Protein 3P0C (pdb70)

CATH classification: 3.30.1520.10

B-factor: mean 25.89, std 15.85, range [2.98, 101.83]

Organism: Homo sapiens (NCBI:txid9606)

Sequence (219 aa):
NLYFQSMEARVVGSELVDTYTVYIIQVTDGSHEWTVKHRYSDFHDLHEKLVAERKIDKNLLPPKKIIGKNSRSLVEKREKDLEVYLQKLLAAFPGVTPRVLAHFLHFHFYESMEARVVGSELVDTYTVYIIQVTDGSHEWTVKHRYSDFHDLHEKLVAERKIDKNLLPPKKIIGKNSRSLVEKREKDLEVYLQKLLAAFPGVTPRVLAHFLHFHFYEIN

GO terms:
  GO:0005829 cytosol (C, TAS)
  GO:0042802 identical protein binding (F, IPI)
  GO:0005515 protein binding (F, IPI)
  GO:0005829 cytosol (C, IDA)
  GO:0005886 plasma membrane (C, IDA)
  GO:0016020 membrane (C, HDA)

Radius of gyration: 19.99 Å; Cα contacts (8 Å, |Δi|>4): 336; chains: 2; bounding box: 39×64×39 Å

Foldseek 3Di:
DFDAWAKDKAFPFWDDDDFFIKTWMWMDPPVDIDIAIDTQVLVVVLVVVCVVVVLDDPPQDAPDDDDGGDDPPPGVVNRVSRRVSLVVQRVSPHTTDDPSNVVPGPYYPVD/DKAKAFDAWDDDDPFIKTWMWMDPPPDIDIAIDTLVVQVVLVVVCVVVVVDDPVQDGQDDDDDDDRCPCVVVVRVSNNVSLVVQCVSPVDDHDVSNVCRRPYYPVVDD

Structure (mmCIF, N/CA/C/O backbone):
data_3P0C
#
_entry.id   3P0C
#
_cell.length_a   57.880
_cell.length_b   64.780
_cell.length_c   80.680
_cell.angle_alpha   90.00
_cell.angle_beta   90.00
_cell.angle_gamma   90.00
#
_symmetry.space_group_name_H-M   'P 21 21 21'
#
loop_
_entity.id
_entity.type
_entity.pdbx_description
1 polymer Nischarin
2 non-polymer GLYCEROL
3 water water
#
loop_
_atom_site.group_PDB
_atom_site.id
_atom_site.type_symbol
_atom_site.label_atom_id
_atom_site.label_alt_id
_atom_site.label_comp_id
_atom_site.label_asym_id
_atom_site.label_entity_id
_atom_site.label_seq_id
_atom_site.pdbx_PDB_ins_code
_atom_site.Cartn_x
_atom_site.Cartn_y
_atom_site.Cartn_z
_atom_site.occupancy
_atom_site.B_iso_or_equiv
_atom_site.auth_seq_id
_atom_site.auth_comp_id
_atom_site.auth_asym_id
_atom_site.auth_atom_id
_atom_site.pdbx_PDB_model_num
ATOM 1 N N . ASN A 1 17 ? -39.123 -37.644 14.072 1.00 78.02 11 ASN A N 1
ATOM 2 C CA . ASN A 1 17 ? -37.828 -37.702 13.403 1.00 76.61 11 ASN A CA 1
ATOM 3 C C . ASN A 1 17 ? -37.355 -36.313 12.962 1.00 71.73 11 ASN A C 1
ATOM 4 O O . ASN A 1 17 ? -36.713 -35.584 13.731 1.00 69.70 11 ASN A O 1
ATOM 9 N N . LEU A 1 18 ? -37.657 -35.968 11.712 1.00 65.31 12 LEU A N 1
ATOM 10 C CA . LEU A 1 18 ? -37.475 -34.607 11.215 1.00 54.98 12 LEU A CA 1
ATOM 11 C C . LEU A 1 18 ? -38.726 -33.794 11.559 1.00 51.37 12 LEU A C 1
ATOM 12 O O . LEU A 1 18 ? -39.838 -34.133 11.126 1.00 55.73 12 LEU A O 1
ATOM 17 N N . TYR A 1 19 ? -38.560 -32.742 12.355 1.00 35.33 13 TYR A N 1
ATOM 18 C CA . TYR A 1 19 ? -39.716 -31.948 12.761 1.00 37.01 13 TYR A CA 1
ATOM 19 C C . TYR A 1 19 ? -39.503 -30.443 12.567 1.00 37.16 13 TYR A C 1
ATOM 20 O O . TYR A 1 19 ? -40.468 -29.665 12.568 1.00 39.29 13 TYR A O 1
ATOM 29 N N . PHE A 1 20 ? -38.244 -30.032 12.408 1.00 27.67 14 PHE A N 1
ATOM 30 C CA . PHE A 1 20 ? -37.976 -28.641 12.031 1.00 35.65 14 PHE A CA 1
ATOM 31 C C . PHE A 1 20 ? -38.503 -28.435 10.613 1.00 39.12 14 PHE A C 1
ATOM 32 O O . PHE A 1 20 ? -38.209 -29.238 9.710 1.00 36.05 14 PHE A O 1
ATOM 40 N N . GLN A 1 21 ? -39.298 -27.384 10.420 1.00 38.88 15 GLN A N 1
ATOM 41 C CA . GLN A 1 21 ? -39.848 -27.095 9.095 1.00 44.44 15 GLN A CA 1
ATOM 42 C C . GLN A 1 21 ? -38.881 -26.288 8.223 1.00 33.38 15 GLN A C 1
ATOM 43 O O . GLN A 1 21 ? -37.732 -26.068 8.599 1.00 30.39 15 GLN A O 1
ATOM 49 N N . SER A 1 22 ? -39.344 -25.846 7.058 1.00 27.97 16 SER A N 1
ATOM 50 C CA . SER A 1 22 ? -38.434 -25.241 6.091 1.00 26.94 16 SER A CA 1
ATOM 51 C C . SER A 1 22 ? -37.925 -23.868 6.539 1.00 10.77 16 SER A C 1
ATOM 52 O O . SER A 1 22 ? -38.610 -23.133 7.245 1.00 21.33 16 SER A O 1
ATOM 55 N N . MET A 1 23 ? -36.706 -23.545 6.134 1.00 14.83 17 MET A N 1
ATOM 56 C CA . MET A 1 23 ? -36.115 -22.236 6.402 1.00 19.40 17 MET A CA 1
ATOM 57 C C . MET A 1 23 ? -35.535 -21.656 5.113 1.00 17.68 17 MET A C 1
ATOM 58 O O . MET A 1 23 ? -35.273 -22.393 4.163 1.00 18.95 17 MET A O 1
ATOM 63 N N . GLU A 1 24 ? -35.369 -20.335 5.080 1.00 19.03 18 GLU A N 1
ATOM 64 C CA . GLU A 1 24 ? -34.667 -19.660 3.990 1.00 17.78 18 GLU A CA 1
ATOM 65 C C . GLU A 1 24 ? -33.478 -18.881 4.547 1.00 15.90 18 GLU A C 1
ATOM 66 O O . GLU A 1 24 ? -33.537 -18.361 5.661 1.00 14.53 18 GLU A O 1
ATOM 72 N N . ALA A 1 25 ? -32.403 -18.810 3.772 1.00 13.26 19 ALA A N 1
ATOM 73 C CA . ALA A 1 25 ? -31.180 -18.155 4.217 1.00 14.07 19 ALA A CA 1
ATOM 74 C C . ALA A 1 25 ? -30.508 -17.418 3.066 1.00 15.83 19 ALA A C 1
ATOM 75 O O . ALA A 1 25 ? -30.556 -17.859 1.919 1.00 15.07 19 ALA A O 1
ATOM 77 N N . ARG A 1 26 ? -29.891 -16.288 3.388 1.00 10.38 20 ARG A N 1
ATOM 78 C CA . ARG A 1 26 ? -29.086 -15.540 2.433 1.00 7.67 20 ARG A CA 1
ATOM 79 C C . ARG A 1 26 ? -27.818 -15.069 3.133 1.00 6.00 20 ARG A C 1
ATOM 80 O O . ARG A 1 26 ? -27.849 -14.764 4.321 1.00 11.70 20 ARG A O 1
ATOM 88 N N . VAL A 1 27 ? -26.704 -15.021 2.409 1.00 11.38 21 VAL A N 1
ATOM 89 C CA . VAL A 1 27 ? -25.508 -14.351 2.913 1.00 10.95 21 VAL A CA 1
ATOM 90 C C . VAL A 1 27 ? -25.641 -12.855 2.619 1.00 13.80 21 VAL A C 1
ATOM 91 O O . VAL A 1 27 ? -25.554 -12.440 1.466 1.00 11.53 21 VAL A O 1
ATOM 95 N N . VAL A 1 28 ? -25.855 -12.045 3.652 1.00 11.76 22 VAL A N 1
ATOM 96 C CA . VAL A 1 28 ? -26.071 -10.612 3.442 1.00 8.98 22 VAL A CA 1
ATOM 97 C C . VAL A 1 28 ? -24.832 -9.739 3.700 1.00 15.43 22 VAL A C 1
ATOM 98 O O . VAL A 1 28 ? -24.823 -8.543 3.387 1.00 10.14 22 VAL A O 1
ATOM 102 N N . GLY A 1 29 ? -23.788 -10.331 4.266 1.00 10.18 23 GLY A N 1
ATOM 103 C CA . GLY A 1 29 ? -22.557 -9.595 4.456 1.00 6.44 23 GLY A CA 1
ATOM 104 C C . GLY A 1 29 ? -21.440 -10.441 5.012 1.00 11.09 23 GLY A C 1
ATOM 105 O O . GLY A 1 29 ? -21.517 -11.667 5.048 1.00 11.13 23 GLY A O 1
ATOM 106 N N . SER A 1 30 ? -20.391 -9.771 5.455 1.00 7.04 24 SER A N 1
ATOM 107 C CA . SER A 1 30 ? -19.263 -10.442 6.072 1.00 8.83 24 SER A CA 1
ATOM 108 C C . SER A 1 30 ? -18.370 -9.399 6.711 1.00 10.34 24 SER A C 1
ATOM 109 O O . SER A 1 30 ? -18.502 -8.199 6.446 1.00 12.91 24 SER A O 1
ATOM 112 N N . GLU A 1 31 ? -17.461 -9.868 7.554 1.00 12.98 25 GLU A N 1
ATOM 113 C CA . GLU A 1 31 ? -16.555 -8.989 8.265 1.00 12.58 25 GLU A CA 1
ATOM 114 C C . GLU A 1 31 ? -15.264 -9.735 8.5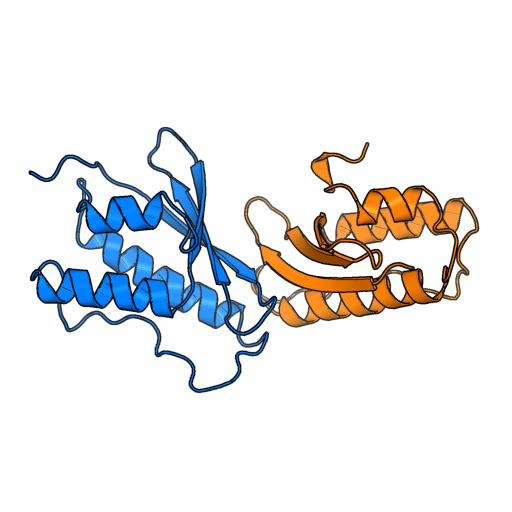56 1.00 13.18 25 GLU A C 1
ATOM 115 O O . GLU A 1 31 ? -15.249 -10.958 8.653 1.00 13.57 25 GLU A O 1
ATOM 121 N N . LEU A 1 32 ? -14.181 -8.986 8.687 1.00 10.67 26 LEU A N 1
ATOM 122 C CA . LEU A 1 32 ? -12.892 -9.559 9.014 1.00 11.43 26 LEU A CA 1
ATOM 123 C C . LEU A 1 32 ? -12.265 -8.691 10.093 1.00 15.12 26 LEU A C 1
ATOM 124 O O . LEU A 1 32 ? -11.724 -7.612 9.828 1.00 15.45 26 LEU A O 1
ATOM 129 N N . VAL A 1 33 ? -12.374 -9.164 11.319 1.00 18.07 27 VAL A N 1
ATOM 130 C CA . VAL A 1 33 ? -11.921 -8.414 12.467 1.00 26.60 27 VAL A CA 1
ATOM 131 C C . VAL A 1 33 ? -10.540 -8.928 12.838 1.00 38.53 27 VAL A C 1
ATOM 132 O O . VAL A 1 33 ? -9.598 -8.159 13.007 1.00 34.88 27 VAL A O 1
ATOM 136 N N . ASP A 1 34 ? -10.424 -10.246 12.936 1.00 42.51 28 ASP A N 1
ATOM 137 C CA . ASP A 1 34 ? -9.177 -10.862 13.359 1.00 56.20 28 ASP A CA 1
ATOM 138 C C . ASP A 1 34 ? -8.483 -11.704 12.294 1.00 49.48 28 ASP A C 1
ATOM 139 O O . ASP A 1 34 ? -7.800 -11.190 11.407 1.00 52.07 28 ASP A O 1
ATOM 144 N N . THR A 1 35 ? -8.663 -13.012 12.399 1.00 41.09 29 THR A N 1
ATOM 145 C CA . THR A 1 35 ? -7.927 -13.947 11.568 1.00 35.95 29 THR A CA 1
ATOM 146 C C . THR A 1 35 ? -8.804 -14.432 10.423 1.00 23.54 29 THR A C 1
ATOM 147 O O . THR A 1 35 ? -8.370 -14.539 9.274 1.00 24.91 29 THR A O 1
ATOM 151 N N . TYR A 1 36 ? -10.050 -14.725 10.764 1.00 18.01 30 TYR A N 1
ATOM 152 C CA . TYR A 1 36 ? -10.945 -15.419 9.858 1.00 21.64 30 TYR A CA 1
ATOM 153 C C . TYR A 1 36 ? -12.114 -14.551 9.478 1.00 12.32 30 TYR A C 1
ATOM 154 O O . TYR A 1 36 ? -12.728 -13.903 10.318 1.00 15.48 30 TYR A O 1
ATOM 163 N N . THR A 1 37 ? -12.421 -14.549 8.195 1.00 11.57 31 THR A N 1
ATOM 164 C CA . THR A 1 37 ? -13.619 -13.883 7.730 1.00 12.55 31 THR A CA 1
ATOM 165 C C . THR A 1 37 ? -14.834 -14.544 8.373 1.00 15.66 31 THR A C 1
ATOM 166 O O . THR A 1 37 ? -14.930 -15.772 8.451 1.00 15.11 31 THR A O 1
ATOM 170 N N . VAL A 1 38 ? -15.735 -13.708 8.869 1.00 11.99 32 VAL A N 1
ATOM 171 C CA . VAL A 1 38 ? -16.991 -14.156 9.445 1.00 13.07 32 VAL A CA 1
ATOM 172 C C . VAL A 1 38 ? -18.116 -13.719 8.512 1.00 14.89 32 VAL A C 1
ATOM 173 O O . VAL A 1 38 ? -18.182 -12.562 8.093 1.00 12.20 32 VAL A O 1
ATOM 177 N N . TYR A 1 39 ? -18.990 -14.657 8.177 1.00 5.39 33 TYR A N 1
ATOM 178 C CA . TYR A 1 39 ? -20.085 -14.380 7.255 1.00 9.42 33 TYR A CA 1
ATOM 179 C C . TYR A 1 39 ? -21.373 -14.112 8.023 1.00 8.85 33 TYR A C 1
ATOM 180 O O . TYR A 1 39 ? -21.643 -14.737 9.043 1.00 13.10 33 TYR A O 1
ATOM 189 N N . ILE A 1 40 ? -22.153 -13.163 7.525 1.00 15.36 34 ILE A N 1
ATOM 190 C CA . ILE A 1 40 ? -23.397 -12.754 8.162 1.00 14.33 34 ILE A CA 1
ATOM 191 C C . ILE A 1 40 ? -24.562 -13.317 7.354 1.00 12.06 34 ILE A C 1
ATOM 192 O O . ILE A 1 40 ? -24.749 -12.975 6.187 1.00 9.42 34 ILE A O 1
ATOM 197 N N . ILE A 1 41 ? -25.330 -14.204 7.970 1.00 8.87 35 ILE A N 1
ATOM 198 C CA . ILE A 1 41 ? -26.353 -14.944 7.237 1.00 6.58 35 ILE A CA 1
ATOM 199 C C . ILE A 1 41 ? -27.721 -14.501 7.735 1.00 6.53 35 ILE A C 1
ATOM 200 O O . ILE A 1 41 ? -28.018 -14.601 8.917 1.00 7.40 35 ILE A O 1
ATOM 205 N N . GLN A 1 42 ? -28.564 -14.018 6.837 1.00 7.78 36 GLN A N 1
ATOM 206 C CA . GLN A 1 42 ? -29.932 -13.717 7.224 1.00 8.90 36 GLN A CA 1
ATOM 207 C C . GLN A 1 42 ? -30.831 -14.939 7.046 1.00 6.78 36 GLN A C 1
ATOM 208 O O . GLN A 1 42 ? -30.861 -15.561 5.981 1.00 12.38 36 GLN A O 1
ATOM 214 N N . VAL A 1 43 ? -31.561 -15.277 8.098 1.00 6.69 37 VAL A N 1
ATOM 215 C CA . VAL A 1 43 ? -32.366 -16.491 8.113 1.00 9.31 37 VAL A CA 1
ATOM 216 C C . VAL A 1 43 ? -33.814 -16.128 8.404 1.00 13.64 37 VAL A C 1
ATOM 217 O O . VAL A 1 43 ? -34.077 -15.196 9.159 1.00 12.25 37 VAL A O 1
ATOM 221 N N . THR A 1 44 ? -34.753 -16.863 7.812 1.00 17.58 38 THR A N 1
ATOM 222 C CA . THR A 1 44 ? -36.147 -16.794 8.257 1.00 18.47 38 THR A CA 1
ATOM 223 C C . THR A 1 44 ? -36.835 -18.165 8.285 1.00 17.61 38 THR A C 1
ATOM 224 O O . THR A 1 44 ? -36.562 -19.029 7.454 1.00 16.17 38 THR A O 1
ATOM 228 N N . ASP A 1 45 ? -37.713 -18.369 9.260 1.00 19.18 39 ASP A N 1
ATOM 229 C CA . ASP A 1 45 ? -38.563 -19.561 9.265 1.00 21.20 39 ASP A CA 1
ATOM 230 C C . ASP A 1 45 ? -40.027 -19.189 8.997 1.00 21.25 39 ASP A C 1
ATOM 231 O O . ASP A 1 45 ? -40.929 -20.002 9.186 1.00 26.89 39 ASP A O 1
ATOM 236 N N . GLY A 1 46 ? -40.253 -17.952 8.565 1.00 21.54 40 GLY A N 1
ATOM 237 C CA . GLY A 1 46 ? -41.600 -17.465 8.327 1.00 25.84 40 GLY A CA 1
ATOM 238 C C . GLY A 1 46 ? -42.221 -16.815 9.548 1.00 31.11 40 GLY A C 1
ATOM 239 O O . GLY A 1 46 ? -43.099 -15.967 9.412 1.00 40.03 40 GLY A O 1
ATOM 240 N N . SER A 1 47 ? -41.766 -17.213 10.738 1.00 28.50 41 SER A N 1
ATOM 241 C CA . SER A 1 47 ? -42.209 -16.594 11.992 1.00 29.33 41 SER A CA 1
ATOM 242 C C . SER A 1 47 ? -41.307 -15.420 12.370 1.00 33.78 41 SER A C 1
ATOM 243 O O . SER A 1 47 ? -41.780 -14.371 12.803 1.00 37.35 41 SER A O 1
ATOM 246 N N . HIS A 1 48 ? -40.001 -15.615 12.221 1.00 28.54 42 HIS A N 1
ATOM 247 C CA . HIS A 1 48 ? -39.030 -14.576 12.543 1.00 24.63 42 HIS A CA 1
ATOM 248 C C . HIS A 1 48 ? -37.990 -14.429 11.447 1.00 22.17 42 HIS A C 1
ATOM 249 O O . HIS A 1 48 ? -37.836 -15.298 10.585 1.00 23.39 42 HIS A O 1
ATOM 256 N N . GLU A 1 49 ? -37.284 -13.310 11.487 1.00 20.45 43 GLU A N 1
ATOM 257 C CA . GLU A 1 49 ? -36.110 -13.126 10.664 1.00 19.88 43 GLU A CA 1
ATOM 258 C C . GLU A 1 49 ? -34.964 -12.717 11.570 1.00 15.02 43 GLU A C 1
ATOM 259 O O . GLU A 1 49 ? -35.146 -11.917 12.472 1.00 15.12 43 GLU A O 1
ATOM 265 N N . TRP A 1 50 ? -33.787 -13.287 11.339 1.00 12.29 44 TRP A N 1
ATOM 266 C CA . TRP A 1 50 ? -32.638 -13.014 12.186 1.00 4.07 44 TRP A CA 1
ATOM 267 C C . TRP A 1 50 ? -31.356 -13.213 11.390 1.00 9.12 44 TRP A C 1
ATOM 268 O O . TRP A 1 50 ? -31.397 -13.645 10.240 1.00 9.88 44 TRP A O 1
ATOM 279 N N . THR A 1 51 ? -30.218 -12.882 11.993 1.00 9.79 45 THR A N 1
ATOM 280 C CA . THR A 1 51 ? -28.934 -13.195 11.382 1.00 10.26 45 THR A CA 1
ATOM 281 C C . THR A 1 51 ? -28.114 -14.104 12.287 1.00 16.30 45 THR A C 1
ATOM 282 O O . THR A 1 51 ? -28.232 -14.038 13.510 1.00 12.77 45 THR A O 1
ATOM 286 N N . VAL A 1 52 ? -27.314 -14.977 11.677 1.00 7.03 46 VAL A N 1
ATOM 287 C CA . VAL A 1 52 ? -26.306 -15.731 12.405 1.00 6.31 46 VAL A CA 1
ATOM 288 C C . VAL A 1 52 ? -24.944 -15.506 11.759 1.00 6.05 46 VAL A C 1
ATOM 289 O O . VAL A 1 52 ? -24.854 -15.229 10.567 1.00 10.92 46 VAL A O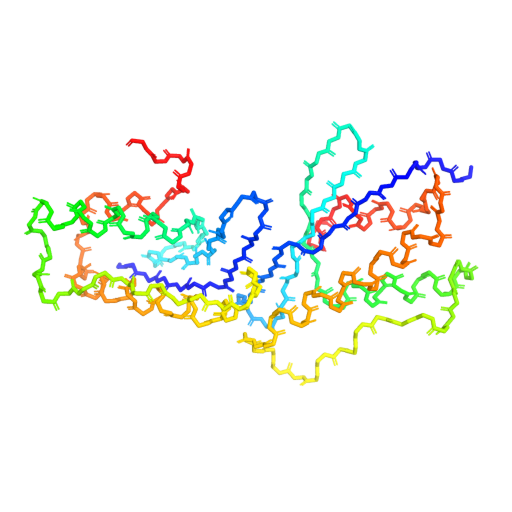 1
ATOM 293 N N . LYS A 1 53 ? -23.885 -15.633 12.547 1.00 9.65 47 LYS A N 1
ATOM 294 C CA . LYS A 1 53 ? -22.523 -15.528 12.026 1.00 11.88 47 LYS A CA 1
ATOM 295 C C . LYS A 1 53 ? -21.810 -16.869 12.018 1.00 15.58 47 LYS A C 1
ATOM 296 O O . LYS A 1 53 ? -21.818 -17.595 13.013 1.00 13.05 47 LYS A O 1
ATOM 302 N N . HIS A 1 54 ? -21.175 -17.171 10.892 1.00 13.50 48 HIS A N 1
ATOM 303 C CA . HIS A 1 54 ? -20.393 -18.384 10.736 1.00 16.35 48 HIS A CA 1
ATOM 304 C C . HIS A 1 54 ? -19.159 -18.139 9.880 1.00 14.18 48 HIS A C 1
ATOM 305 O O . HIS A 1 54 ? -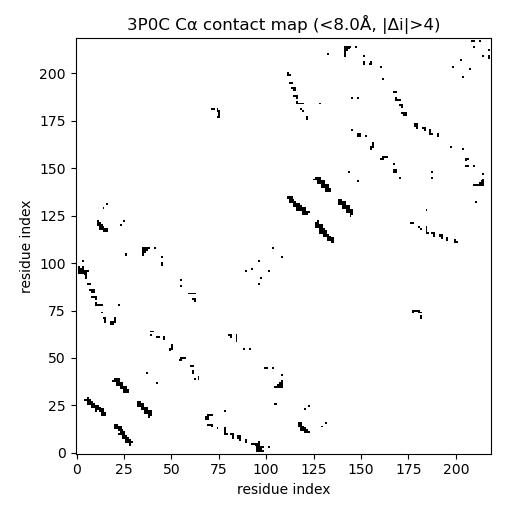19.191 -17.324 8.951 1.00 14.62 48 HIS A O 1
ATOM 312 N N . ARG A 1 55 ? -18.081 -18.856 10.197 1.00 12.99 49 ARG A N 1
ATOM 313 C CA . ARG A 1 55 ? -16.867 -18.849 9.377 1.00 16.57 49 ARG A CA 1
ATOM 314 C C . ARG A 1 55 ? -16.905 -20.013 8.380 1.00 19.09 49 ARG A C 1
ATOM 315 O O . ARG A 1 55 ? -17.740 -20.912 8.517 1.00 16.34 49 ARG A O 1
ATOM 323 N N . TYR A 1 56 ? -16.030 -19.988 7.371 1.00 18.61 50 TYR A N 1
ATOM 324 C CA . TYR A 1 56 ? -15.893 -21.131 6.454 1.00 24.62 50 TYR A CA 1
ATOM 325 C C . TYR A 1 56 ? -15.774 -22.462 7.213 1.00 19.34 50 TYR A C 1
ATOM 326 O O . TYR A 1 56 ? -16.414 -23.444 6.854 1.00 25.02 50 TYR A O 1
ATOM 335 N N . SER A 1 57 ? -14.943 -22.493 8.250 1.00 11.21 51 SER A N 1
ATOM 336 C CA . SER A 1 57 ? -14.683 -23.742 8.958 1.00 25.85 51 SER A CA 1
ATOM 337 C C . SER A 1 57 ? -15.976 -24.271 9.570 1.00 23.50 51 SER A C 1
ATOM 338 O O . SER A 1 57 ? -16.185 -25.482 9.632 1.00 26.84 51 SER A O 1
ATOM 341 N N . ASP A 1 58 ? -16.848 -23.363 10.003 1.00 19.09 52 ASP A N 1
ATOM 342 C CA . ASP A 1 58 ? -18.150 -23.765 10.532 1.00 17.29 52 ASP A CA 1
ATOM 343 C C . ASP A 1 58 ? -18.989 -24.402 9.439 1.00 15.62 52 ASP A C 1
ATOM 344 O O . ASP A 1 58 ? -19.687 -25.387 9.673 1.00 18.74 52 ASP A O 1
ATOM 349 N N . PHE A 1 59 ? -18.923 -23.847 8.238 1.00 9.09 53 PHE A N 1
ATOM 350 C CA . PHE A 1 59 ? -19.633 -24.473 7.137 1.00 9.97 53 PHE A CA 1
ATOM 351 C C . PHE A 1 59 ? -19.048 -25.843 6.820 1.00 18.44 53 PHE A C 1
ATOM 352 O O . PHE A 1 59 ? -19.788 -26.776 6.497 1.00 19.51 53 PHE A O 1
ATOM 360 N N . HIS A 1 60 ? -17.722 -25.955 6.911 1.00 22.30 54 HIS A N 1
ATOM 361 C CA . HIS A 1 60 ? -17.034 -27.220 6.651 1.00 25.01 54 HIS A CA 1
ATOM 362 C C . HIS A 1 60 ? -17.384 -28.295 7.688 1.00 17.92 54 HIS A C 1
ATOM 363 O O . HIS A 1 60 ? -17.650 -29.437 7.323 1.00 22.35 54 HIS A O 1
ATOM 370 N N . ASP A 1 61 ? -17.406 -27.927 8.967 1.00 11.15 55 ASP A N 1
ATOM 371 C CA . ASP A 1 61 ? -17.893 -28.832 10.012 1.00 18.99 55 ASP A CA 1
ATOM 372 C C . ASP A 1 61 ? -19.326 -29.297 9.709 1.00 25.81 55 ASP A C 1
ATOM 373 O O . ASP A 1 61 ? -19.613 -30.497 9.738 1.00 23.70 55 ASP A O 1
ATOM 378 N N . LEU A 1 62 ? -20.210 -28.342 9.418 1.00 24.55 56 LEU A N 1
ATOM 379 C CA . LEU A 1 62 ? -21.590 -28.630 9.032 1.00 20.57 56 LEU A CA 1
ATOM 380 C C . LEU A 1 62 ? -21.648 -29.636 7.882 1.00 17.63 56 LEU A C 1
ATOM 381 O O . LEU A 1 62 ? -22.319 -30.658 7.966 1.00 15.97 56 LEU A O 1
ATOM 386 N N . HIS A 1 63 ? -20.941 -29.319 6.806 1.00 14.20 57 HIS A N 1
ATOM 387 C CA . HIS A 1 63 ? -20.875 -30.161 5.617 1.00 18.24 57 HIS A CA 1
ATOM 388 C C . HIS A 1 63 ? -20.377 -31.584 5.907 1.00 22.42 57 HIS A C 1
ATOM 389 O O . HIS A 1 63 ? -20.992 -32.555 5.481 1.00 17.47 57 HIS A O 1
ATOM 396 N N . GLU A 1 64 ? -19.259 -31.696 6.619 1.00 26.20 58 GLU A N 1
ATOM 397 C CA . GLU A 1 64 ? -18.679 -32.993 6.941 1.00 24.65 58 GLU A CA 1
ATOM 398 C C . GLU A 1 64 ? -19.662 -33.827 7.750 1.00 27.85 58 GLU A C 1
ATOM 399 O O . GLU A 1 64 ? -19.744 -35.044 7.582 1.00 28.91 58 GLU A O 1
ATOM 402 N N . LYS A 1 65 ? -20.412 -33.171 8.627 1.00 18.49 59 LYS A N 1
ATOM 403 C CA . LYS A 1 65 ? -21.376 -33.884 9.449 1.00 24.36 59 LYS A CA 1
ATOM 404 C C . LYS A 1 65 ? -22.548 -34.394 8.597 1.00 30.43 59 LYS A C 1
ATOM 405 O O . LYS A 1 65 ? -22.980 -35.533 8.750 1.00 23.62 59 LYS A O 1
ATOM 411 N N . LEU A 1 66 ? -23.027 -33.570 7.666 1.00 27.56 60 LEU A N 1
ATOM 412 C CA . LEU A 1 66 ? -24.118 -33.969 6.768 1.00 24.56 60 LEU A CA 1
ATOM 413 C C . LEU A 1 66 ? -23.712 -35.085 5.798 1.00 22.91 60 LEU A C 1
ATOM 414 O O . LEU A 1 66 ? -24.501 -35.977 5.496 1.00 19.60 60 LEU A O 1
ATOM 419 N N . VAL A 1 67 ? -22.486 -35.016 5.291 1.00 17.29 61 VAL A N 1
ATOM 420 C CA . VAL A 1 67 ? -21.973 -36.056 4.412 1.00 22.40 61 VAL A CA 1
ATOM 421 C C . VAL A 1 67 ? -21.907 -37.404 5.147 1.00 28.39 61 VAL A C 1
ATOM 422 O O . VAL A 1 67 ? -22.387 -38.427 4.642 1.00 26.50 61 VAL A O 1
ATOM 426 N N . ALA A 1 68 ? -21.334 -37.380 6.350 1.00 22.50 62 ALA A N 1
ATOM 427 C CA . ALA A 1 68 ? -21.111 -38.583 7.143 1.00 26.33 62 ALA A CA 1
ATOM 428 C C . ALA A 1 68 ? -22.424 -39.290 7.473 1.00 25.78 62 ALA A C 1
ATOM 429 O O . ALA A 1 68 ? -22.478 -40.511 7.576 1.00 30.71 62 ALA A O 1
ATOM 431 N N . GLU A 1 69 ? -23.484 -38.517 7.634 1.00 18.80 63 GLU A N 1
ATOM 432 C CA . GLU A 1 69 ? -24.776 -39.088 7.981 1.00 28.28 63 GLU A CA 1
ATOM 433 C C . GLU A 1 69 ? -25.617 -39.364 6.735 1.00 29.56 63 GLU A C 1
ATOM 434 O O . GLU A 1 69 ? -26.827 -39.581 6.825 1.00 34.80 63 GLU A O 1
ATOM 440 N N . ARG A 1 70 ? -24.953 -39.365 5.578 1.00 28.78 64 ARG A N 1
ATOM 441 C CA . ARG A 1 70 ? -25.586 -39.681 4.296 1.00 35.68 64 ARG A CA 1
ATOM 442 C C . ARG A 1 70 ? -26.845 -38.849 4.026 1.00 34.84 64 ARG A C 1
ATOM 443 O O . ARG A 1 70 ? -27.859 -39.369 3.575 1.00 39.31 64 ARG A O 1
ATOM 446 N N . LYS A 1 71 ? -26.775 -37.553 4.301 1.00 31.40 65 LYS A N 1
ATOM 447 C CA . LYS A 1 71 ? -27.925 -36.677 4.100 1.00 30.46 65 LYS A CA 1
ATOM 448 C C . LYS A 1 71 ? -27.750 -35.839 2.830 1.00 33.10 65 LYS A C 1
ATOM 449 O O . LYS A 1 71 ? -28.731 -35.412 2.221 1.00 41.02 65 LYS A O 1
ATOM 455 N N . ILE A 1 72 ? -26.497 -35.615 2.436 1.00 33.66 66 ILE A N 1
ATOM 456 C CA . ILE A 1 72 ? -26.188 -34.951 1.173 1.00 39.99 66 ILE A CA 1
ATOM 457 C C . ILE A 1 72 ? -25.144 -35.724 0.370 1.00 45.02 66 ILE A C 1
ATOM 458 O O . ILE A 1 72 ? -24.457 -36.600 0.901 1.00 43.06 66 ILE A O 1
ATOM 463 N N . ASP A 1 73 ? -25.024 -35.384 -0.910 1.00 50.32 67 ASP A N 1
ATOM 464 C CA . ASP A 1 73 ? -24.019 -35.988 -1.772 1.00 57.74 67 ASP A CA 1
ATOM 465 C C . ASP A 1 73 ? -22.624 -35.459 -1.450 1.00 60.98 67 ASP A C 1
ATOM 466 O O . ASP A 1 73 ? -22.436 -34.266 -1.177 1.00 47.79 67 ASP A O 1
ATOM 468 N N . LYS A 1 74 ? -21.642 -36.353 -1.492 1.00 72.68 68 LYS A N 1
ATOM 469 C CA . LYS A 1 74 ? -20.249 -35.951 -1.353 1.00 77.40 68 LYS A CA 1
ATOM 470 C C . LYS A 1 74 ? -19.903 -35.052 -2.537 1.00 80.06 68 LYS A C 1
ATOM 471 O O . LYS A 1 74 ? -18.895 -34.342 -2.522 1.00 75.57 68 LYS A O 1
ATOM 473 N N . ASN A 1 75 ? -20.766 -35.097 -3.553 1.00 79.98 69 ASN A N 1
ATOM 474 C CA . ASN A 1 75 ? -20.658 -34.270 -4.755 1.00 76.89 69 ASN A CA 1
ATOM 475 C C . ASN A 1 75 ? -20.740 -32.765 -4.484 1.00 74.57 69 ASN A C 1
ATOM 476 O O . ASN A 1 75 ? -19.879 -31.998 -4.921 1.00 78.77 69 ASN A O 1
ATOM 478 N N . LEU A 1 76 ? -21.786 -32.343 -3.778 1.00 61.20 70 LEU A N 1
ATOM 479 C CA . LEU A 1 76 ? -21.922 -30.951 -3.369 1.00 51.44 70 LEU A CA 1
ATOM 480 C C . LEU A 1 76 ? -20.824 -30.588 -2.369 1.00 55.50 70 LEU A C 1
ATOM 481 O O . LEU A 1 76 ? -20.602 -31.314 -1.404 1.00 65.58 70 LEU A O 1
ATOM 486 N N . LEU A 1 77 ? -20.142 -29.468 -2.592 1.00 45.65 71 LEU A N 1
ATOM 487 C CA . LEU A 1 77 ? -19.017 -29.082 -1.737 1.00 46.06 71 LEU A CA 1
ATOM 488 C C . LEU A 1 77 ? -19.049 -27.608 -1.327 1.00 40.55 71 LEU A C 1
ATOM 489 O O . LEU A 1 77 ? -19.484 -26.755 -2.107 1.00 34.25 71 LEU A O 1
ATOM 494 N N . PRO A 1 78 ? -18.566 -27.302 -0.107 1.00 36.22 72 PRO A N 1
ATOM 495 C CA . PRO A 1 78 ? -18.473 -25.905 0.331 1.00 33.00 72 PRO A CA 1
ATOM 496 C C . PRO A 1 78 ? -17.269 -25.243 -0.325 1.00 32.96 72 PRO A C 1
ATOM 497 O O . PRO A 1 78 ? -16.434 -25.943 -0.898 1.00 33.35 72 PRO A O 1
ATOM 501 N N . PRO A 1 79 ? -17.194 -23.909 -0.260 1.00 34.75 73 PRO A N 1
ATOM 502 C CA . PRO A 1 79 ? -16.023 -23.144 -0.705 1.00 31.49 73 PRO A CA 1
ATOM 503 C C . PRO A 1 79 ? -14.741 -23.620 -0.025 1.00 26.64 73 PRO A C 1
ATOM 504 O O . PRO A 1 79 ? -14.726 -23.776 1.201 1.00 26.82 73 PRO A O 1
ATOM 508 N N . LYS A 1 80 ? -13.688 -23.833 -0.814 1.00 32.57 74 LYS A N 1
ATOM 509 C CA . LYS A 1 80 ? -12.377 -24.246 -0.298 1.00 38.58 74 LYS A CA 1
ATOM 510 C C . LYS A 1 80 ? -11.889 -23.339 0.826 1.00 37.01 74 LYS A C 1
ATOM 511 O O . LYS A 1 80 ? -11.970 -22.107 0.730 1.00 36.95 74 LYS A O 1
ATOM 513 N N . LYS A 1 81 ? -11.382 -23.956 1.892 1.00 33.47 75 LYS A N 1
ATOM 514 C CA . LYS A 1 81 ? -10.810 -23.214 3.010 1.00 34.02 75 LYS A CA 1
ATOM 515 C C . LYS A 1 81 ? -9.575 -22.418 2.567 1.00 34.90 75 LYS A C 1
ATOM 516 O O . LYS A 1 81 ? -8.702 -22.940 1.870 1.00 32.54 75 LYS A O 1
ATOM 518 N N . ILE A 1 82 ? -9.521 -21.148 2.963 1.00 33.18 76 ILE A N 1
ATOM 519 C CA . ILE A 1 82 ? -8.369 -20.297 2.675 1.00 34.72 76 ILE A CA 1
ATOM 520 C C . ILE A 1 82 ? -7.137 -20.762 3.451 1.00 39.02 76 ILE A C 1
ATOM 521 O O . ILE A 1 82 ? -7.183 -20.901 4.677 1.00 39.14 76 ILE A O 1
ATOM 526 N N . ILE A 1 83 ? -6.040 -21.007 2.737 1.00 39.48 77 ILE A N 1
ATOM 527 C CA . ILE A 1 83 ? -4.781 -21.356 3.387 1.00 41.06 77 ILE A CA 1
ATOM 528 C C . ILE A 1 83 ? -4.060 -20.087 3.848 1.00 38.42 77 ILE A C 1
ATOM 529 O O . ILE A 1 83 ? -3.715 -19.226 3.033 1.00 32.89 77 ILE A O 1
ATOM 534 N N . GLY A 1 84 ? -3.869 -19.953 5.158 1.00 38.31 78 GLY A N 1
ATOM 535 C CA . GLY A 1 84 ? -3.169 -18.802 5.704 1.00 44.26 78 GLY A CA 1
ATOM 536 C C . GLY A 1 84 ? -4.026 -17.592 6.059 1.00 40.81 78 GLY A C 1
ATOM 537 O O . GLY A 1 84 ? -5.223 -17.706 6.341 1.00 37.39 78 GLY A O 1
ATOM 538 N N . LYS A 1 85 ? -3.401 -16.422 6.053 1.00 41.19 79 LYS A N 1
ATOM 539 C CA . LYS A 1 85 ? -4.062 -15.200 6.498 1.00 45.48 79 LYS A CA 1
ATOM 540 C C . LYS A 1 85 ? -5.216 -14.788 5.581 1.00 37.00 79 LYS A C 1
ATOM 541 O O . LYS A 1 85 ? -5.050 -14.686 4.360 1.00 31.82 79 LYS A O 1
ATOM 542 N N . ASN A 1 86 ? -6.387 -14.565 6.173 1.00 26.56 80 ASN A N 1
ATOM 543 C CA . ASN A 1 86 ? -7.521 -14.026 5.431 1.00 26.61 80 ASN A CA 1
ATOM 544 C C . ASN A 1 86 ? -7.309 -12.552 5.155 1.00 23.93 80 ASN A C 1
ATOM 545 O O . ASN A 1 86 ? -6.752 -11.835 5.990 1.00 20.26 80 ASN A O 1
ATOM 550 N N . SER A 1 87 ? -7.732 -12.106 3.977 1.00 22.83 81 SER A N 1
ATOM 551 C CA . SER A 1 87 ? -7.743 -10.678 3.671 1.00 20.26 81 SER A CA 1
ATOM 552 C C . SER A 1 87 ? -9.126 -10.209 3.224 1.00 19.57 81 SER A C 1
ATOM 553 O O . SER A 1 87 ? -9.947 -10.994 2.714 1.00 15.46 81 SER A O 1
ATOM 556 N N . ARG A 1 88 ? -9.379 -8.923 3.408 1.00 15.10 82 ARG A N 1
ATOM 557 C CA . ARG A 1 88 ? -10.634 -8.335 2.967 1.00 19.40 82 ARG A CA 1
ATOM 558 C C . ARG A 1 88 ? -10.618 -8.171 1.436 1.00 18.05 82 ARG A C 1
ATOM 559 O O . ARG A 1 88 ? -10.238 -7.115 0.899 1.00 11.75 82 ARG A O 1
ATOM 567 N N . SER A 1 89 ? -11.029 -9.230 0.742 1.00 11.04 83 SER A N 1
ATOM 568 C CA . SER A 1 89 ? -10.835 -9.321 -0.697 1.00 14.46 83 SER A CA 1
ATOM 569 C C . SER A 1 89 ? -11.833 -10.288 -1.306 1.00 8.05 83 SER A C 1
ATOM 570 O O . SER A 1 89 ? -12.287 -11.229 -0.645 1.00 9.58 83 SER A O 1
ATOM 573 N N . LEU A 1 90 ? -12.174 -10.053 -2.566 1.00 5.19 84 LEU A N 1
ATOM 574 C CA . LEU A 1 90 ? -13.142 -10.889 -3.272 1.00 11.03 84 LEU A CA 1
ATOM 575 C C . LEU A 1 90 ? -14.398 -11.100 -2.430 1.00 15.11 84 LEU A C 1
ATOM 576 O O . LEU A 1 90 ? -15.000 -12.182 -2.443 1.00 16.70 84 LEU A O 1
ATOM 581 N N . VAL A 1 91 ? -14.788 -10.056 -1.697 1.00 11.11 85 VAL A N 1
ATOM 582 C CA . VAL A 1 91 ? -15.939 -10.132 -0.790 1.00 18.87 85 VAL A CA 1
ATOM 583 C C . VAL A 1 91 ? -17.232 -10.542 -1.520 1.00 18.10 85 VAL A C 1
ATOM 584 O O . VAL A 1 91 ? -17.898 -11.510 -1.144 1.00 15.08 85 VAL A O 1
ATOM 588 N N . GLU A 1 92 ? -17.568 -9.813 -2.575 1.00 12.51 86 GLU A N 1
ATOM 589 C CA . GLU A 1 92 ? -18.756 -10.118 -3.361 1.00 17.90 86 GLU A CA 1
ATOM 590 C C . GLU A 1 92 ? -18.798 -11.580 -3.853 1.00 20.52 86 GLU A C 1
ATOM 591 O O . GLU A 1 92 ? -19.789 -12.273 -3.650 1.00 22.35 86 GLU A O 1
ATOM 597 N N . LYS A 1 93 ? -17.725 -12.042 -4.490 1.00 13.55 87 LYS A N 1
ATOM 598 C CA . LYS A 1 93 ? -17.667 -13.405 -5.013 1.00 11.66 87 LYS A CA 1
ATOM 599 C C . LYS A 1 93 ? -17.726 -14.455 -3.902 1.00 15.20 87 LYS A C 1
ATOM 600 O O . LYS A 1 93 ? -18.422 -15.461 -4.027 1.00 18.14 87 LYS A O 1
ATOM 602 N N . ARG A 1 94 ? -17.003 -14.220 -2.813 1.00 14.02 88 ARG A N 1
ATOM 603 C CA . ARG A 1 94 ? -16.998 -15.167 -1.707 1.00 11.83 88 ARG A CA 1
ATOM 604 C C . ARG A 1 94 ? -18.371 -15.270 -1.027 1.00 19.04 88 ARG A C 1
ATOM 605 O O . ARG A 1 94 ? -18.813 -16.362 -0.667 1.00 16.18 88 ARG A O 1
ATOM 613 N N . GLU A 1 95 ? -19.037 -14.132 -0.849 1.00 13.07 89 GLU A N 1
ATOM 614 C CA . GLU A 1 95 ? -20.380 -14.130 -0.282 1.00 15.60 89 GLU A CA 1
ATOM 615 C C . GLU A 1 95 ? -21.380 -14.885 -1.182 1.00 14.15 89 GLU A C 1
ATOM 616 O O . GLU A 1 95 ? -22.114 -15.733 -0.694 1.00 12.40 89 GLU A O 1
ATOM 622 N N . LYS A 1 96 ? -21.383 -14.584 -2.484 1.00 12.09 90 LYS A N 1
ATOM 623 C CA . LYS A 1 96 ? -22.255 -15.260 -3.449 1.00 16.57 90 LYS A CA 1
ATOM 624 C C . LYS A 1 96 ? -21.989 -16.771 -3.514 1.00 21.29 90 LYS A C 1
ATOM 625 O O . LYS A 1 96 ? -22.923 -17.570 -3.482 1.00 17.69 90 LYS A O 1
ATOM 627 N N . ASP A 1 97 ? -20.715 -17.156 -3.593 1.00 16.61 91 ASP A N 1
ATOM 628 C CA . ASP A 1 97 ? -20.350 -18.569 -3.634 1.00 19.28 91 ASP A CA 1
ATOM 629 C C . ASP A 1 97 ? -20.883 -19.305 -2.411 1.00 17.11 91 ASP A C 1
ATOM 630 O O . ASP A 1 97 ? -21.459 -20.386 -2.515 1.00 19.06 91 ASP A O 1
ATOM 635 N N . LEU A 1 98 ? -20.676 -18.711 -1.246 1.00 16.41 92 LEU A N 1
ATOM 636 C CA . LEU A 1 98 ? -21.176 -19.279 -0.015 1.00 15.88 92 LEU A CA 1
ATOM 637 C C . LEU A 1 98 ? -22.703 -19.401 -0.027 1.00 19.24 92 LEU A C 1
ATOM 638 O O . LEU A 1 98 ? -23.258 -20.386 0.464 1.00 15.77 92 LEU A O 1
ATOM 643 N N . GLU A 1 99 ? -23.381 -18.396 -0.579 1.00 12.91 93 GLU A N 1
ATOM 644 C CA . GLU A 1 99 ? -24.840 -18.404 -0.583 1.00 15.38 93 GLU A CA 1
ATOM 645 C C . GLU A 1 99 ? -25.369 -19.493 -1.512 1.00 15.95 93 GLU A C 1
ATOM 646 O O . GLU A 1 99 ? -26.338 -20.188 -1.197 1.00 20.68 93 GLU A O 1
ATOM 652 N N . VAL A 1 100 ? -24.729 -19.629 -2.666 1.00 15.70 94 VAL A N 1
ATOM 653 C CA . VAL A 1 100 ? -25.086 -20.679 -3.603 1.00 21.88 94 VAL A CA 1
ATOM 654 C C . VAL A 1 100 ? -25.000 -22.034 -2.905 1.00 21.45 94 VAL A C 1
ATOM 655 O O . VAL A 1 100 ? -25.932 -22.846 -2.969 1.00 26.76 94 VAL A O 1
ATOM 659 N N . TYR A 1 101 ? -23.900 -22.262 -2.203 1.00 16.11 95 TYR A N 1
ATOM 660 C CA . TYR A 1 101 ? -23.740 -23.512 -1.479 1.00 18.09 95 TYR A CA 1
ATOM 661 C C . TYR A 1 101 ? -24.828 -23.685 -0.418 1.00 21.80 95 TYR A C 1
ATOM 662 O O . TYR A 1 101 ? -25.465 -24.735 -0.331 1.00 20.81 95 TYR A O 1
ATOM 671 N N . LEU A 1 102 ? -25.047 -22.655 0.389 1.00 17.65 96 LEU A N 1
ATOM 672 C CA . LEU A 1 102 ? -26.011 -22.773 1.475 1.00 15.24 96 LEU A CA 1
ATOM 673 C C . LEU A 1 102 ? -27.424 -23.061 0.955 1.00 12.62 96 LEU A C 1
ATOM 674 O O . LEU A 1 102 ? -28.170 -23.845 1.543 1.00 14.82 96 LEU A O 1
ATOM 679 N N . GLN A 1 103 ? -27.795 -22.420 -0.144 1.00 10.73 97 GLN A N 1
ATOM 680 C CA . GLN A 1 103 ? -29.142 -22.579 -0.656 1.00 19.51 97 GLN A CA 1
ATOM 681 C C . GLN A 1 103 ? -29.333 -23.943 -1.295 1.00 18.36 97 GLN A C 1
ATOM 682 O O . GLN A 1 103 ? -30.443 -24.468 -1.298 1.00 18.31 97 GLN A O 1
ATOM 688 N N . LYS A 1 104 ? -28.248 -24.518 -1.810 1.00 19.12 98 LYS A N 1
ATOM 689 C CA . LYS A 1 104 ? -28.262 -25.904 -2.282 1.00 20.30 98 LYS A CA 1
ATOM 690 C C . LYS A 1 104 ? -28.470 -26.872 -1.127 1.00 17.46 98 LYS A C 1
ATOM 691 O O . LYS A 1 104 ? -29.203 -27.842 -1.266 1.00 16.12 98 LYS A O 1
ATOM 697 N N . LEU A 1 105 ? -27.820 -26.602 0.006 1.00 17.52 99 LEU A N 1
ATOM 698 C CA . LEU A 1 105 ? -28.046 -27.369 1.228 1.00 19.44 99 LEU A CA 1
ATOM 699 C C . LEU A 1 105 ? -29.523 -27.391 1.607 1.00 24.20 99 LEU A C 1
ATOM 700 O O . LEU A 1 105 ? -30.097 -28.447 1.882 1.00 21.58 99 LEU A O 1
ATOM 705 N N . LEU A 1 106 ? -30.129 -26.211 1.630 1.00 19.21 100 LEU A N 1
ATOM 706 C CA . LEU A 1 106 ? -31.523 -26.093 2.011 1.00 17.10 100 LEU A CA 1
ATOM 707 C C . LEU A 1 106 ? -32.448 -26.751 0.991 1.00 10.40 100 LEU A C 1
ATOM 708 O O . LEU A 1 106 ? -33.434 -27.351 1.372 1.00 16.47 100 LEU A O 1
ATOM 713 N N . ALA A 1 107 ? -32.129 -26.643 -0.299 1.00 11.34 101 ALA A N 1
ATOM 714 C CA . ALA A 1 107 ? -32.956 -27.254 -1.340 1.00 15.05 101 ALA A CA 1
ATOM 715 C C . ALA A 1 107 ? -32.911 -28.790 -1.287 1.00 19.33 101 ALA A C 1
ATOM 716 O O . ALA A 1 107 ? -33.775 -29.457 -1.838 1.00 18.13 101 ALA A O 1
ATOM 718 N N . ALA A 1 108 ? -31.902 -29.342 -0.620 1.00 13.04 102 ALA A N 1
ATOM 719 C CA . ALA A 1 108 ? -31.799 -30.787 -0.471 1.00 18.44 102 ALA A CA 1
ATOM 720 C C . ALA A 1 108 ? -32.808 -31.298 0.554 1.00 19.79 102 ALA A C 1
ATOM 721 O O . ALA A 1 108 ? -33.065 -32.490 0.636 1.00 21.80 102 ALA A O 1
ATOM 723 N N . PHE A 1 109 ? -33.366 -30.390 1.349 1.00 21.07 103 PHE A N 1
ATOM 724 C CA . PHE A 1 109 ? -34.286 -30.781 2.413 1.00 18.84 103 PHE A CA 1
ATOM 725 C C . PHE A 1 109 ? -35.569 -29.971 2.340 1.00 15.89 103 PHE A C 1
ATOM 726 O O . PHE A 1 109 ? -35.857 -29.169 3.233 1.00 18.56 103 PHE A O 1
ATOM 734 N N . PRO A 1 110 ? -36.341 -30.166 1.261 1.00 18.85 104 PRO A N 1
ATOM 735 C CA . PRO A 1 110 ? -37.560 -29.368 1.087 1.00 20.30 104 PRO A CA 1
ATOM 736 C C . PRO A 1 110 ? -38.545 -29.650 2.208 1.00 24.48 104 PRO A C 1
ATOM 737 O O . PRO A 1 110 ? -38.731 -30.817 2.575 1.00 22.14 104 PRO A O 1
ATOM 741 N N . GLY A 1 111 ? -39.146 -28.597 2.755 1.00 25.85 105 GLY A N 1
ATOM 742 C CA . GLY A 1 111 ? -40.253 -28.740 3.686 1.00 16.05 105 GLY A CA 1
ATOM 743 C C . GLY A 1 111 ? -39.880 -29.013 5.130 1.00 13.95 105 GLY A C 1
ATOM 744 O O . GLY A 1 111 ? -40.553 -28.529 6.033 1.00 19.64 105 GLY A O 1
ATOM 745 N N . VAL A 1 112 ? -38.829 -29.803 5.347 1.00 20.61 106 VAL A N 1
ATOM 746 C CA . VAL A 1 112 ? -38.392 -30.195 6.694 1.00 24.08 106 VAL A CA 1
ATOM 747 C C . VAL A 1 112 ? -36.864 -30.224 6.820 1.00 27.52 106 VAL A C 1
ATOM 748 O O . VAL A 1 112 ? -36.179 -30.849 6.016 1.00 33.12 106 VAL A O 1
ATOM 752 N N . THR A 1 113 ? -36.346 -29.565 7.854 1.00 25.31 107 THR A N 1
ATOM 753 C CA . THR A 1 113 ? -34.907 -29.329 8.016 1.00 26.32 107 THR A CA 1
ATOM 754 C C . THR A 1 113 ? -34.290 -30.319 9.000 1.00 27.25 107 THR A C 1
ATOM 755 O O . THR A 1 113 ? -34.837 -30.520 10.084 1.00 24.68 107 THR A O 1
ATOM 759 N N . PRO A 1 114 ? -33.137 -30.924 8.643 1.00 26.77 108 PRO A N 1
ATOM 760 C CA . PRO A 1 114 ? -32.431 -31.780 9.610 1.00 18.53 108 PRO A CA 1
ATOM 761 C C . PRO A 1 114 ? -31.998 -30.983 10.839 1.00 15.19 108 PRO A C 1
ATOM 762 O O . PRO A 1 114 ? -31.588 -29.826 10.723 1.00 14.94 108 PRO A O 1
ATOM 766 N N . ARG A 1 115 ? -32.093 -31.605 12.006 1.00 9.33 109 ARG A N 1
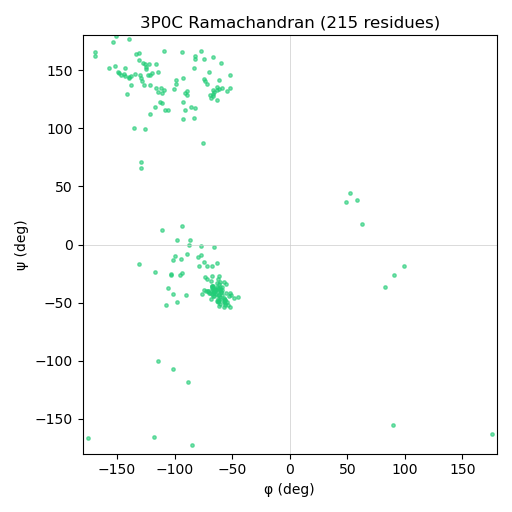ATOM 767 C CA . ARG A 1 115 ? -31.749 -30.958 13.266 1.00 17.40 109 ARG A CA 1
ATOM 768 C C . ARG A 1 115 ? -30.425 -30.166 13.238 1.00 16.65 109 ARG A C 1
ATOM 769 O O . ARG A 1 115 ? -30.350 -29.032 13.730 1.00 16.87 109 ARG A O 1
ATOM 777 N N . VAL A 1 116 ? -29.384 -30.764 12.670 1.00 15.64 110 VAL A N 1
ATOM 778 C CA . VAL A 1 116 ? -28.051 -30.158 12.670 1.00 14.85 110 VAL A CA 1
ATOM 779 C C . VAL A 1 116 ? -28.005 -28.878 11.818 1.00 14.61 110 VAL A C 1
ATOM 780 O O . VAL A 1 116 ? -27.312 -27.920 12.160 1.00 14.56 110 VAL A O 1
ATOM 784 N N . LEU A 1 117 ? -28.753 -28.869 10.719 1.00 12.04 111 LEU A N 1
ATOM 785 C CA . LEU A 1 117 ? -28.830 -27.696 9.852 1.00 17.34 111 LEU A CA 1
ATOM 786 C C . LEU A 1 117 ? -29.654 -26.592 10.511 1.00 21.92 111 LEU A C 1
ATOM 787 O O . LEU A 1 117 ? -29.312 -25.414 10.419 1.00 15.76 111 LEU A O 1
ATOM 792 N N . ALA A 1 118 ? -30.746 -26.979 11.167 1.00 20.08 112 ALA A N 1
ATOM 793 C CA . ALA A 1 118 ? -31.594 -26.029 11.878 1.00 13.83 112 ALA A CA 1
ATOM 794 C C . ALA A 1 118 ? -30.809 -25.368 13.002 1.00 11.74 112 ALA A C 1
ATOM 795 O O . ALA A 1 118 ? -30.973 -24.183 13.280 1.00 19.96 112 ALA A O 1
ATOM 797 N N . HIS A 1 119 ? -29.960 -26.150 13.651 1.00 11.54 113 HIS A N 1
ATOM 798 C CA . HIS A 1 119 ? -29.150 -25.643 14.745 1.00 13.11 113 HIS A CA 1
ATOM 799 C C . HIS A 1 119 ? -28.110 -24.646 14.247 1.00 13.59 113 HIS A C 1
ATOM 800 O O . HIS A 1 119 ? -27.941 -23.576 14.823 1.00 13.54 113 HIS A O 1
ATOM 807 N N . PHE A 1 120 ? -27.420 -25.011 13.171 1.00 10.85 114 PHE A N 1
ATOM 808 C CA . PHE A 1 120 ? -26.489 -24.117 12.487 1.00 6.51 114 PHE A CA 1
ATOM 809 C C . PHE A 1 120 ? -27.173 -22.779 12.148 1.00 14.46 114 PHE A C 1
ATOM 810 O O . PHE A 1 120 ? -26.592 -21.700 12.311 1.00 13.75 114 PHE A O 1
ATOM 818 N N . LEU A 1 121 ? -28.417 -22.852 11.688 1.00 11.36 115 LEU A N 1
ATOM 819 C CA . LEU A 1 121 ? -29.110 -21.668 11.193 1.00 10.32 115 LEU A CA 1
ATOM 820 C C . LEU A 1 121 ? -29.663 -20.757 12.297 1.00 11.35 115 LEU A C 1
ATOM 821 O O . LEU A 1 121 ? -29.951 -19.581 12.058 1.00 13.33 115 LEU A O 1
ATOM 826 N N . HIS A 1 122 ? -29.790 -21.295 13.504 1.00 9.98 116 HIS A N 1
ATOM 827 C CA . HIS A 1 122 ? -30.326 -20.544 14.634 1.00 10.13 116 HIS A CA 1
ATOM 828 C C . HIS A 1 122 ? -29.295 -19.876 15.545 1.00 11.16 116 HIS A C 1
ATOM 829 O O . HIS A 1 122 ? -29.609 -18.900 16.227 1.00 18.08 116 HIS A O 1
ATOM 836 N N . PHE A 1 123 ? -28.083 -20.416 15.594 1.00 9.02 117 PHE A N 1
ATOM 837 C CA . PHE A 1 123 ? -27.095 -19.932 16.561 1.00 7.94 117 PHE A CA 1
ATOM 838 C C . PHE A 1 123 ? -25.779 -19.595 15.881 1.00 13.71 117 PHE A C 1
ATOM 839 O O . PHE A 1 123 ? -25.342 -20.326 14.984 1.00 15.10 117 PHE A O 1
ATOM 847 N N . HIS A 1 124 ? -25.151 -18.506 16.328 1.00 15.35 118 HIS A N 1
ATOM 848 C CA . HIS A 1 124 ? -23.807 -18.117 15.888 1.00 13.04 118 HIS A CA 1
ATOM 849 C C . HIS A 1 124 ? -22.796 -19.203 16.207 1.00 14.53 118 HIS A C 1
ATOM 850 O O . HIS A 1 124 ? -22.995 -19.978 17.140 1.00 15.12 118 HIS A O 1
ATOM 857 N N . PHE A 1 125 ? -21.695 -19.225 15.458 1.00 10.90 119 PHE A N 1
ATOM 858 C CA . PHE A 1 125 ? -20.601 -20.171 15.698 1.00 17.64 119 PHE A CA 1
ATOM 859 C C . PHE A 1 125 ? -20.015 -20.090 17.113 1.00 22.65 119 PHE A C 1
ATOM 860 O O . PHE A 1 125 ? -19.564 -21.095 17.654 1.00 26.56 119 PHE A O 1
ATOM 868 N N . TYR A 1 126 ? -20.018 -18.897 17.701 1.00 20.88 120 TYR A N 1
ATOM 869 C CA . TYR A 1 126 ? -19.459 -18.693 19.041 1.00 27.98 120 TYR A CA 1
ATOM 870 C C . TYR A 1 126 ? -20.442 -18.947 20.181 1.00 32.06 120 TYR A C 1
ATOM 871 O O . TYR A 1 126 ? -20.088 -18.797 21.345 1.00 42.51 120 TYR A O 1
ATOM 880 N N . GLU A 1 127 ? -21.675 -19.311 19.848 1.00 38.14 121 GLU A N 1
ATOM 881 C CA . GLU A 1 127 ? -22.667 -19.633 20.865 1.00 42.89 121 GLU A CA 1
ATOM 882 C C . GLU A 1 127 ? -22.661 -21.124 21.198 1.00 54.84 121 GLU A C 1
ATOM 883 O O . GLU A 1 127 ? -22.545 -21.973 20.310 1.00 59.72 121 GLU A O 1
ATOM 889 N N . SER B 1 22 ? -7.817 8.173 24.017 1.00 60.21 16 SER B N 1
ATOM 890 C CA . SER B 1 22 ? -8.002 8.578 22.630 1.00 59.50 16 SER B CA 1
ATOM 891 C C . SER B 1 22 ? -8.687 7.478 21.830 1.00 50.04 16 SER B C 1
ATOM 892 O O . SER B 1 22 ? -8.623 6.298 22.185 1.00 50.62 16 SER B O 1
ATOM 895 N N . MET B 1 23 ? -9.328 7.873 20.736 1.00 39.23 17 MET B N 1
ATOM 896 C CA . MET B 1 23 ? -10.175 6.965 19.970 1.00 33.87 17 MET B CA 1
ATOM 897 C C . MET B 1 23 ? -9.473 6.390 18.738 1.00 32.22 17 MET B C 1
ATOM 898 O O . MET B 1 23 ? -8.772 7.108 18.017 1.00 30.11 17 MET B O 1
ATOM 903 N N . GLU B 1 24 ? -9.676 5.094 18.505 1.00 19.81 18 GLU B N 1
ATOM 904 C CA . GLU B 1 24 ? -9.211 4.436 17.286 1.00 24.88 18 GLU B CA 1
ATOM 905 C C . GLU B 1 24 ? -10.363 3.649 16.659 1.00 24.21 18 GLU B C 1
ATOM 906 O O . GLU B 1 24 ? -11.219 3.112 17.362 1.00 23.03 18 GLU B O 1
ATOM 908 N N . ALA B 1 25 ? -10.402 3.590 15.336 1.00 14.82 19 ALA B N 1
ATOM 909 C CA . ALA B 1 25 ? -11.490 2.890 14.680 1.00 20.10 19 ALA B CA 1
ATOM 910 C C . ALA B 1 25 ? -11.023 2.288 13.378 1.00 21.37 19 ALA B C 1
ATOM 911 O O . ALA B 1 25 ? -10.140 2.825 12.713 1.00 23.15 19 ALA B O 1
ATOM 913 N N . ARG B 1 26 ? -11.627 1.167 13.017 1.00 15.09 20 ARG B N 1
ATOM 914 C CA . ARG B 1 26 ? -11.449 0.654 11.671 1.00 24.13 20 ARG B CA 1
ATOM 915 C C . ARG B 1 26 ? -12.744 0.037 11.182 1.00 13.78 20 ARG B C 1
ATOM 916 O O . ARG B 1 26 ? -13.568 -0.406 11.981 1.00 13.70 20 ARG B O 1
ATOM 924 N N . VAL B 1 27 ? -12.933 0.056 9.869 1.00 11.18 21 VAL B N 1
ATOM 925 C CA . VAL B 1 27 ? -14.140 -0.471 9.261 1.00 14.55 21 VAL B CA 1
ATOM 926 C C . VAL B 1 27 ? -13.850 -1.922 8.903 1.00 11.60 21 VAL B C 1
ATOM 927 O O . VAL B 1 27 ? -13.092 -2.190 7.973 1.00 13.67 21 VAL B O 1
ATOM 931 N N . VAL B 1 28 ? -14.449 -2.856 9.638 1.00 19.14 22 VAL B N 1
ATOM 932 C CA . VAL B 1 28 ? -14.064 -4.276 9.536 1.00 12.54 22 VAL B CA 1
ATOM 933 C C . VAL B 1 28 ? -14.914 -5.092 8.570 1.00 15.16 22 VAL B C 1
ATOM 934 O O . VAL B 1 28 ? -14.565 -6.230 8.208 1.00 11.23 22 VAL B O 1
ATOM 938 N N . GLY B 1 29 ? -16.028 -4.514 8.143 1.00 9.50 23 GLY B N 1
ATOM 939 C CA . GLY B 1 29 ? -16.917 -5.222 7.247 1.00 9.36 23 GLY B CA 1
ATOM 940 C C . GLY B 1 29 ? -18.167 -4.433 6.959 1.00 9.50 23 GLY B C 1
ATOM 941 O O . GLY B 1 29 ? -18.233 -3.229 7.203 1.00 9.61 23 GLY B O 1
ATOM 942 N N . SER B 1 30 ? -19.169 -5.128 6.442 1.00 4.06 24 SER B N 1
ATOM 943 C CA . SER B 1 30 ? -20.406 -4.485 6.035 1.00 13.56 24 SER B CA 1
ATOM 944 C C . SER B 1 30 ? -21.442 -5.554 5.734 1.00 14.78 24 SER B C 1
ATOM 945 O O . SER B 1 30 ? -21.113 -6.722 5.563 1.00 7.74 24 SER B O 1
ATOM 948 N N . GLU B 1 31 ? -22.702 -5.148 5.703 1.00 12.14 25 GLU B N 1
ATOM 949 C CA . GLU B 1 31 ? -23.792 -6.074 5.455 1.00 14.59 25 GLU B CA 1
ATOM 950 C C . GLU B 1 31 ? -24.870 -5.295 4.719 1.00 18.17 25 GLU B C 1
ATOM 951 O O . GLU B 1 31 ? -25.031 -4.084 4.914 1.00 13.82 25 GLU B O 1
ATOM 957 N N . LEU B 1 32 ? -25.585 -5.981 3.844 1.00 12.97 26 LEU B N 1
ATOM 958 C CA . LEU B 1 32 ? -26.617 -5.324 3.068 1.00 20.95 26 LEU B CA 1
ATOM 959 C C . LEU B 1 32 ? -27.902 -6.092 3.280 1.00 25.41 26 LEU B C 1
ATOM 960 O O . LEU B 1 32 ? -28.112 -7.133 2.666 1.00 24.98 26 LEU B O 1
ATOM 965 N N . VAL B 1 33 ? -28.750 -5.579 4.165 1.00 27.29 27 VAL B N 1
ATOM 966 C CA . VAL B 1 33 ? -29.983 -6.257 4.530 1.00 41.84 27 VAL B CA 1
ATOM 967 C C . VAL B 1 33 ? -31.224 -5.569 3.957 1.00 49.23 27 VAL B C 1
ATOM 968 O O . VAL B 1 33 ? -32.060 -6.215 3.320 1.00 49.45 27 VAL B O 1
ATOM 972 N N . ASP B 1 34 ? -31.342 -4.265 4.196 1.00 46.92 28 ASP B N 1
ATOM 973 C CA . ASP B 1 34 ? -32.471 -3.498 3.679 1.00 48.79 28 ASP B CA 1
ATOM 974 C C . ASP B 1 34 ? -32.182 -2.957 2.273 1.00 49.43 28 ASP B C 1
ATOM 975 O O . ASP B 1 34 ? -31.965 -3.729 1.330 1.00 43.46 28 ASP B O 1
ATOM 977 N N . THR B 1 35 ? -32.178 -1.633 2.131 1.00 46.31 29 THR B N 1
ATOM 978 C CA . THR B 1 35 ? -31.886 -1.024 0.835 1.00 51.05 29 THR B CA 1
ATOM 979 C C . THR B 1 35 ? -30.463 -0.461 0.756 1.00 45.05 29 THR B C 1
ATOM 980 O O . THR B 1 35 ? -29.879 -0.364 -0.329 1.00 43.33 29 THR B O 1
ATOM 984 N N . TYR B 1 36 ? -29.902 -0.105 1.907 1.00 29.77 30 TYR B N 1
ATOM 985 C CA . TYR B 1 36 ? -28.551 0.435 1.930 1.00 33.40 30 TYR B CA 1
ATOM 986 C C . TYR B 1 36 ? -27.575 -0.450 2.698 1.00 26.98 30 TYR B C 1
ATOM 987 O O . TYR B 1 36 ? -27.949 -1.224 3.577 1.00 30.29 30 TYR B O 1
ATOM 996 N N . THR B 1 37 ? -26.310 -0.324 2.340 1.00 21.68 31 THR B N 1
ATOM 997 C CA . THR B 1 37 ? -25.255 -1.017 3.038 1.00 14.66 31 THR B CA 1
ATOM 998 C C . THR B 1 37 ? -25.029 -0.415 4.418 1.00 13.48 31 THR B C 1
ATOM 999 O O . THR B 1 37 ? -25.061 0.819 4.619 1.00 11.54 31 THR B O 1
ATOM 1003 N N . VAL B 1 38 ? -24.833 -1.309 5.378 1.00 8.25 32 VAL B N 1
ATOM 1004 C CA . VAL B 1 38 ? -24.528 -0.931 6.748 1.00 10.35 32 VAL B CA 1
ATOM 1005 C C . VAL B 1 38 ? -23.085 -1.341 7.004 1.00 18.04 32 VAL B C 1
ATOM 1006 O O . VAL B 1 38 ? -22.721 -2.514 6.846 1.00 13.58 32 VAL B O 1
ATOM 1010 N N . TYR B 1 39 ? -22.266 -0.363 7.373 1.00 8.48 33 TYR B N 1
ATOM 1011 C CA . TYR B 1 39 ? -20.857 -0.607 7.639 1.00 10.17 33 TYR B CA 1
ATOM 1012 C C . TYR B 1 39 ? -20.618 -0.901 9.117 1.00 3.99 33 TYR B C 1
ATOM 1013 O O . TYR B 1 39 ? -21.247 -0.325 10.007 1.00 7.90 33 TYR B O 1
ATOM 1022 N N . ILE B 1 40 ? -19.693 -1.816 9.347 1.00 4.36 34 ILE B N 1
ATOM 1023 C CA . ILE B 1 40 ? -19.407 -2.350 10.660 1.00 7.34 34 ILE B CA 1
ATOM 1024 C C . ILE B 1 40 ? -18.066 -1.794 11.111 1.00 10.67 34 ILE B C 1
ATOM 1025 O O . ILE B 1 40 ? -17.026 -2.054 10.509 1.00 10.85 34 ILE B O 1
ATOM 1030 N N . ILE B 1 41 ? -18.109 -1.012 12.176 1.00 9.51 35 ILE B N 1
ATOM 1031 C CA . ILE B 1 41 ? -16.963 -0.234 12.592 1.00 8.82 35 ILE B CA 1
ATOM 1032 C C . ILE B 1 41 ? -16.506 -0.696 13.971 1.00 8.01 35 ILE B C 1
ATOM 1033 O O . ILE B 1 41 ? -17.257 -0.635 14.941 1.00 12.35 35 ILE B O 1
ATOM 1038 N N . GLN B 1 42 ? -15.279 -1.188 14.046 1.00 13.58 36 GLN B N 1
ATOM 1039 C CA . GLN B 1 42 ? -14.712 -1.545 15.333 1.00 15.45 36 GLN B CA 1
ATOM 1040 C C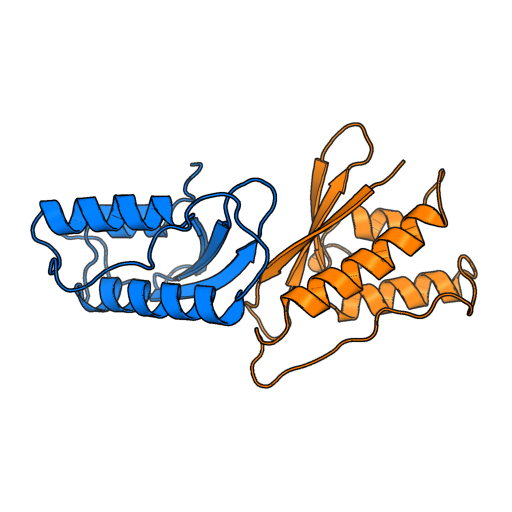 . GLN B 1 42 ? -14.016 -0.325 15.918 1.00 14.97 36 GLN B C 1
ATOM 1041 O O . GLN B 1 42 ? -13.274 0.373 15.228 1.00 15.10 36 GLN B O 1
ATOM 1047 N N . VAL B 1 43 ? -14.302 -0.056 17.188 1.00 14.38 37 VAL B N 1
ATOM 1048 C CA . VAL B 1 43 ? -13.847 1.155 17.863 1.00 15.46 37 VAL B CA 1
ATOM 1049 C C . VAL B 1 43 ? -13.174 0.797 19.182 1.00 18.96 37 VAL B C 1
ATOM 1050 O O . VAL B 1 43 ? -13.609 -0.121 19.879 1.00 18.05 37 VAL B O 1
ATOM 1054 N N . THR B 1 44 ? -12.129 1.536 19.533 1.00 20.37 38 THR B N 1
ATOM 1055 C CA . THR B 1 44 ? -11.576 1.441 20.878 1.00 30.21 38 THR B CA 1
ATOM 1056 C C . THR B 1 44 ? -11.219 2.811 21.443 1.00 36.99 38 THR B C 1
ATOM 1057 O O . THR B 1 44 ? -10.679 3.661 20.732 1.00 36.93 38 THR B O 1
ATOM 1061 N N . ASP B 1 45 ? -11.550 3.019 22.719 1.00 41.95 39 ASP B N 1
ATOM 1062 C CA . ASP B 1 45 ? -11.172 4.234 23.441 1.00 39.82 39 ASP B CA 1
ATOM 1063 C C . ASP B 1 45 ? -9.923 4.010 24.291 1.00 39.36 39 ASP B C 1
ATOM 1064 O O . ASP B 1 45 ? -9.504 4.908 25.029 1.00 43.13 39 ASP B O 1
ATOM 1069 N N . GLY B 1 46 ? -9.339 2.815 24.183 1.00 33.78 40 GLY B N 1
ATOM 1070 C CA . GLY B 1 46 ? -8.169 2.439 24.961 1.00 34.60 40 GLY B CA 1
ATOM 1071 C C . GLY B 1 46 ? -8.537 1.592 26.173 1.00 48.46 40 GLY B C 1
ATOM 1072 O O . GLY B 1 46 ? -7.692 0.896 26.751 1.00 49.79 40 GLY B O 1
ATOM 1073 N N . SER B 1 47 ? -9.810 1.645 26.562 1.00 47.64 41 SER B N 1
ATOM 1074 C CA . SER B 1 47 ? -10.283 0.927 27.748 1.00 52.87 41 SER B CA 1
ATOM 1075 C C . SER B 1 47 ? -11.104 -0.307 27.352 1.00 55.32 41 SER B C 1
ATOM 1076 O O . SER B 1 47 ? -11.029 -1.356 28.003 1.00 54.75 41 SER B O 1
ATOM 1079 N N . HIS B 1 48 ? -11.886 -0.169 26.284 1.00 45.62 42 HIS B N 1
ATOM 1080 C CA . HIS B 1 48 ? -12.696 -1.264 25.763 1.00 38.74 42 HIS B CA 1
ATOM 1081 C C . HIS B 1 48 ? -12.645 -1.260 24.241 1.00 27.25 42 HIS B C 1
ATOM 1082 O O . HIS B 1 48 ? -12.041 -0.383 23.630 1.00 28.35 42 HIS B O 1
ATOM 1089 N N . GLU B 1 49 ? -13.289 -2.242 23.628 1.00 22.08 43 GLU B N 1
ATOM 1090 C CA . GLU B 1 49 ? -13.547 -2.163 22.201 1.00 26.43 43 GLU B CA 1
ATOM 1091 C C . GLU B 1 49 ? -14.942 -2.687 21.900 1.00 19.52 43 GLU B C 1
ATOM 1092 O O . GLU B 1 49 ? -15.423 -3.623 22.548 1.00 20.47 43 GLU B O 1
ATOM 1098 N N . TRP B 1 50 ? -15.590 -2.047 20.932 1.00 14.49 44 TRP B N 1
ATOM 1099 C CA . TRP B 1 50 ? -16.971 -2.343 20.587 1.00 18.53 44 TRP B CA 1
ATOM 1100 C C . TRP B 1 50 ? -17.207 -2.052 19.114 1.00 18.15 44 TRP B C 1
ATOM 1101 O O . TRP B 1 50 ? -16.303 -1.618 18.411 1.00 11.61 44 TRP B O 1
ATOM 1112 N N . THR B 1 51 ? -18.436 -2.298 18.669 1.00 15.77 45 THR B N 1
ATOM 1113 C CA . THR B 1 51 ? -18.825 -2.159 17.276 1.00 16.42 45 THR B CA 1
ATOM 1114 C C . THR B 1 51 ? -19.959 -1.145 17.162 1.00 15.75 45 THR B C 1
ATOM 1115 O O . THR B 1 51 ? -20.886 -1.177 17.959 1.00 12.95 45 THR B O 1
ATOM 1119 N N . VAL B 1 52 ? -19.886 -0.263 16.167 1.00 11.95 46 VAL B N 1
ATOM 1120 C CA . VAL B 1 52 ? -21.037 0.542 15.773 1.00 6.84 46 VAL B CA 1
ATOM 1121 C C . VAL B 1 52 ? -21.322 0.344 14.293 1.00 6.79 46 VAL B C 1
ATOM 1122 O O . VAL B 1 52 ? -20.417 0.037 13.511 1.00 9.12 46 VAL B O 1
ATOM 1126 N N . LYS B 1 53 ? -22.591 0.484 13.921 1.00 7.36 47 LYS B N 1
ATOM 1127 C CA . LYS B 1 53 ? -23.026 0.301 12.541 1.00 11.80 47 LYS B CA 1
ATOM 1128 C C . LYS B 1 53 ? -23.535 1.609 11.960 1.00 12.34 47 LYS B C 1
ATOM 1129 O O . LYS B 1 53 ? -24.334 2.290 12.593 1.00 13.05 47 LYS B O 1
ATOM 1135 N N . HIS B 1 54 ? -23.063 1.959 10.766 1.00 5.16 48 HIS B N 1
ATOM 1136 C CA . HIS B 1 54 ? -23.515 3.165 10.068 1.00 12.73 48 HIS B CA 1
ATOM 1137 C C . HIS B 1 54 ? -23.534 2.957 8.550 1.00 10.59 48 HIS B C 1
ATOM 1138 O O . HIS B 1 54 ? -22.706 2.228 8.002 1.00 8.31 48 HIS B O 1
ATOM 1145 N N . ARG B 1 55 ? -24.498 3.594 7.894 1.00 5.34 49 ARG B N 1
ATOM 1146 C CA . ARG B 1 55 ? -24.592 3.615 6.443 1.00 10.75 49 ARG B CA 1
ATOM 1147 C C . ARG B 1 55 ? -23.668 4.694 5.885 1.00 12.07 49 ARG B C 1
ATOM 1148 O O . ARG B 1 55 ? -23.237 5.586 6.624 1.00 7.21 49 ARG B O 1
ATOM 1156 N N . TYR B 1 56 ? -23.357 4.607 4.590 1.00 14.48 50 TYR B N 1
ATOM 1157 C CA . TYR B 1 56 ? -22.539 5.631 3.942 1.00 11.80 50 TYR B CA 1
ATOM 1158 C C . TYR B 1 56 ? -23.153 7.009 4.196 1.00 13.95 50 TYR B C 1
ATOM 1159 O O . TYR B 1 56 ? -22.449 7.961 4.522 1.00 16.32 50 TYR B O 1
ATOM 1168 N N . SER B 1 57 ? -24.471 7.115 4.063 1.00 14.19 51 SER B N 1
ATOM 1169 C CA . SER B 1 57 ? -25.128 8.416 4.215 1.00 18.81 51 SER B CA 1
ATOM 1170 C C . SER B 1 57 ? -24.911 9.002 5.619 1.00 21.36 51 SER B C 1
ATOM 1171 O O . SER B 1 57 ? -24.915 10.225 5.805 1.00 16.85 51 SER B O 1
ATOM 1174 N N . ASP B 1 58 ? -24.712 8.129 6.603 1.00 18.16 52 ASP B N 1
ATOM 1175 C CA . ASP B 1 58 ? -24.497 8.581 7.971 1.00 11.28 52 ASP B CA 1
ATOM 1176 C C . ASP B 1 58 ? -23.125 9.235 8.162 1.00 11.79 52 ASP B C 1
ATOM 1177 O O . ASP B 1 58 ? -22.967 10.102 9.014 1.00 14.30 52 ASP B O 1
ATOM 1182 N N . PHE B 1 59 ? -22.132 8.812 7.387 1.00 10.02 53 PHE B N 1
ATOM 1183 C CA . PHE B 1 59 ? -20.825 9.466 7.425 1.00 16.27 53 PHE B CA 1
ATOM 1184 C C . PHE B 1 59 ? -20.937 10.872 6.839 1.00 19.01 53 PHE B C 1
ATOM 1185 O O . PHE B 1 59 ? -20.211 11.784 7.239 1.00 19.88 53 PHE B O 1
ATOM 1193 N N . HIS B 1 60 ? -21.843 11.042 5.881 1.00 17.99 54 HIS B N 1
ATOM 1194 C CA . HIS B 1 60 ? -22.029 12.350 5.263 1.00 21.84 54 HIS B CA 1
ATOM 1195 C C . HIS B 1 60 ? -22.763 13.303 6.194 1.00 13.59 54 HIS B C 1
ATOM 1196 O O . HIS B 1 60 ? -22.407 14.479 6.278 1.00 18.36 54 HIS B O 1
ATOM 1203 N N . ASP B 1 61 ? -23.761 12.788 6.911 1.00 13.98 55 ASP B N 1
ATOM 1204 C CA . ASP B 1 61 ? -24.479 13.587 7.903 1.00 17.70 55 ASP B CA 1
ATOM 1205 C C . ASP B 1 61 ? -23.534 14.045 9.016 1.00 21.46 55 ASP B C 1
ATOM 1206 O O . ASP B 1 61 ? -23.576 15.201 9.435 1.00 21.95 55 ASP B O 1
ATOM 1211 N N . LEU B 1 62 ? -22.687 13.128 9.483 1.00 16.29 56 LEU B N 1
ATOM 1212 C CA . LEU B 1 62 ? -21.680 13.435 10.492 1.00 15.82 56 LEU B CA 1
ATOM 1213 C C . LEU B 1 62 ? -20.760 14.558 10.020 1.00 13.45 56 LEU B C 1
ATOM 1214 O O . LEU B 1 62 ? -20.480 15.500 10.754 1.00 13.40 56 LEU B O 1
ATOM 1219 N N . HIS B 1 63 ? -20.269 14.427 8.793 1.00 16.47 57 HIS B N 1
ATOM 1220 C CA . HIS B 1 63 ? -19.379 15.421 8.216 1.00 19.79 57 HIS B CA 1
ATOM 1221 C C . HIS B 1 63 ? -20.042 16.801 8.205 1.00 22.78 57 HIS B C 1
ATOM 1222 O O . HIS B 1 63 ? -19.431 17.798 8.584 1.00 21.31 57 HIS B O 1
ATOM 1229 N N . GLU B 1 64 ? -21.301 16.844 7.778 1.00 23.17 58 GLU B N 1
ATOM 1230 C CA . GL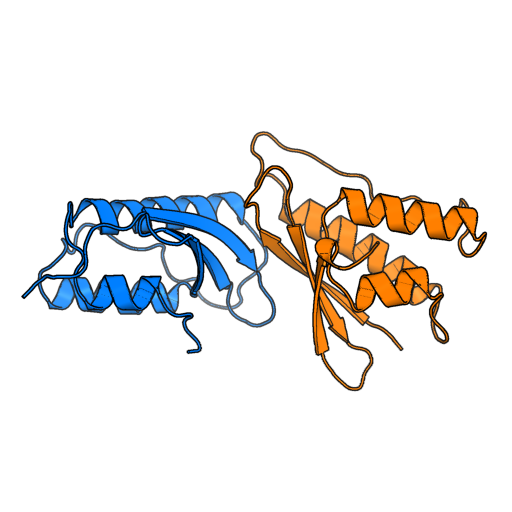U B 1 64 ? -22.037 18.099 7.696 1.00 22.19 58 GLU B CA 1
ATOM 1231 C C . GLU B 1 64 ? -22.279 18.762 9.048 1.00 22.53 58 GLU B C 1
ATOM 1232 O O . GLU B 1 64 ? -22.182 19.979 9.166 1.00 25.58 58 GLU B O 1
ATOM 1238 N N . LYS B 1 65 ? -22.581 17.963 10.064 1.00 17.80 59 LYS B N 1
ATOM 1239 C CA . LYS B 1 65 ? -22.732 18.484 11.413 1.00 13.72 59 LYS B CA 1
ATOM 1240 C C . LYS B 1 65 ? -21.422 19.052 11.944 1.00 19.23 59 LYS B C 1
ATOM 1241 O O . LYS B 1 65 ? -21.422 20.070 12.631 1.00 25.87 59 LYS B O 1
ATOM 1247 N N . LEU B 1 66 ? -20.310 18.388 11.637 1.00 17.09 60 LEU B N 1
ATOM 1248 C CA . LEU B 1 66 ? -18.995 18.872 12.051 1.00 17.03 60 LEU B CA 1
ATOM 1249 C C . LEU B 1 66 ? -18.619 20.179 11.322 1.00 19.63 60 LEU B C 1
ATOM 1250 O O . LEU B 1 66 ? -18.029 21.080 11.913 1.00 18.47 60 LEU B O 1
ATOM 1255 N N . VAL B 1 67 ? -18.967 20.275 10.040 1.00 20.80 61 VAL B N 1
ATOM 1256 C CA . VAL B 1 67 ? -18.749 21.506 9.283 1.00 20.72 61 VAL B CA 1
ATOM 1257 C C . VAL B 1 67 ? -19.626 22.637 9.839 1.00 24.77 61 VAL B C 1
ATOM 1258 O O . VAL B 1 67 ? -19.173 23.771 9.995 1.00 25.27 61 VAL B O 1
ATOM 1262 N N . ALA B 1 68 ? -20.872 22.318 10.167 1.00 21.36 62 ALA B N 1
ATOM 1263 C CA . ALA B 1 68 ? -21.808 23.322 10.651 1.00 21.99 62 ALA B CA 1
ATOM 1264 C C . ALA B 1 68 ? -21.391 23.836 12.023 1.00 33.35 62 ALA B C 1
ATOM 1265 O O . ALA B 1 68 ? -21.542 25.024 12.308 1.00 41.07 62 ALA B O 1
ATOM 1267 N N . GLU B 1 69 ? -20.836 22.953 12.855 1.00 29.87 63 GLU B N 1
ATOM 1268 C CA . GLU B 1 69 ? -20.269 23.360 14.140 1.00 28.09 63 GLU B CA 1
ATOM 1269 C C . GLU B 1 69 ? -18.898 24.023 14.021 1.00 22.30 63 GLU B C 1
ATOM 1270 O O . GLU B 1 69 ? -18.300 24.416 15.023 1.00 29.38 63 GLU B O 1
ATOM 1276 N N . ARG B 1 70 ? -18.401 24.106 12.793 1.00 25.79 64 ARG B N 1
ATOM 1277 C CA . ARG B 1 70 ? -17.122 24.727 12.510 1.00 37.45 64 ARG B CA 1
ATOM 1278 C C . ARG B 1 70 ? -15.970 24.050 13.278 1.00 41.50 64 ARG B C 1
ATOM 1279 O O . ARG B 1 70 ? -15.039 24.705 13.743 1.00 44.01 64 ARG B O 1
ATOM 1287 N N . LYS B 1 71 ? -16.041 22.723 13.390 1.00 37.11 65 LYS B N 1
ATOM 1288 C CA . LYS B 1 71 ? -15.033 21.927 14.097 1.00 31.13 65 LYS B CA 1
ATOM 1289 C C . LYS B 1 71 ? -13.950 21.407 13.155 1.00 31.42 65 LYS B C 1
ATOM 1290 O O . LYS B 1 71 ? -12.836 21.105 13.582 1.00 38.01 65 LYS B O 1
ATOM 1296 N N . ILE B 1 72 ? -14.289 21.292 11.875 1.00 34.11 66 ILE B N 1
ATOM 1297 C CA . ILE B 1 72 ? -13.338 20.832 10.868 1.00 33.83 66 ILE B CA 1
ATOM 1298 C C . ILE B 1 72 ? -13.276 21.817 9.710 1.00 39.05 66 ILE B C 1
ATOM 1299 O O . ILE B 1 72 ? -14.225 22.562 9.469 1.00 34.79 66 ILE B O 1
ATOM 1304 N N . ASP B 1 73 ? -12.158 21.806 8.990 1.00 56.20 67 ASP B N 1
ATOM 1305 C CA . ASP B 1 73 ? -11.947 22.738 7.888 1.00 72.77 67 ASP B CA 1
ATOM 1306 C C . ASP B 1 73 ? -12.613 22.262 6.603 1.00 78.22 67 ASP B C 1
ATOM 1307 O O . ASP B 1 73 ? -12.901 21.074 6.442 1.00 78.90 67 ASP B O 1
ATOM 1309 N N . LYS B 1 74 ? -12.853 23.194 5.685 1.00 79.34 68 LYS B N 1
ATOM 1310 C CA . LYS B 1 74 ? -13.293 22.836 4.343 1.00 76.67 68 LYS B CA 1
ATOM 1311 C C . LYS B 1 74 ? -12.159 22.084 3.655 1.00 68.29 68 LYS B C 1
ATOM 1312 O O . LYS B 1 74 ? -12.294 21.633 2.518 1.00 63.60 68 LYS B O 1
ATOM 1314 N N . ASN B 1 75 ? -11.043 21.952 4.371 1.00 66.68 69 ASN B N 1
ATOM 1315 C CA . ASN B 1 75 ? -9.858 21.257 3.882 1.00 64.97 69 ASN B CA 1
ATOM 1316 C C . ASN B 1 75 ? -9.898 19.751 4.153 1.00 66.67 69 ASN B C 1
ATOM 1317 O O . ASN B 1 75 ? -8.934 19.034 3.875 1.00 67.24 69 ASN B O 1
ATOM 1319 N N . LEU B 1 76 ? -11.009 19.284 4.715 1.00 60.61 70 LEU B N 1
ATOM 1320 C CA . LEU B 1 76 ? -11.272 17.854 4.835 1.00 47.69 70 LEU B CA 1
ATOM 1321 C C . LEU B 1 76 ? -12.583 17.551 4.114 1.00 39.98 70 LEU B C 1
ATOM 1322 O O . LEU B 1 76 ? -13.650 17.998 4.527 1.00 40.26 70 LEU B O 1
ATOM 1327 N N . LEU B 1 77 ? -12.492 16.824 3.006 1.00 39.78 71 LEU B N 1
ATOM 1328 C CA . LEU B 1 77 ? -13.674 16.500 2.214 1.00 38.71 71 LEU B CA 1
ATOM 1329 C C . LEU B 1 77 ? -14.378 15.278 2.796 1.00 33.44 71 LEU B C 1
ATOM 1330 O O . LEU B 1 77 ? -13.731 14.427 3.404 1.00 36.45 71 LEU B O 1
ATOM 1332 N N . PRO B 1 78 ? -15.703 15.182 2.606 1.00 30.88 72 PRO B N 1
ATOM 1333 C CA . PRO B 1 78 ? -16.403 13.973 3.051 1.00 24.85 72 PRO B CA 1
ATOM 1334 C C . PRO B 1 78 ? -15.949 12.781 2.215 1.00 24.43 72 PRO B C 1
ATOM 1335 O O . PRO B 1 78 ? -15.400 12.968 1.131 1.00 22.55 72 PRO B O 1
ATOM 1339 N N . PRO B 1 79 ? -16.179 11.557 2.707 1.00 29.04 73 PRO B N 1
ATOM 1340 C CA . PRO B 1 79 ? -15.758 10.382 1.930 1.00 30.02 73 PRO B CA 1
ATOM 1341 C C . PRO B 1 79 ? -16.556 10.265 0.632 1.00 28.74 73 PRO B C 1
ATOM 1342 O O . PRO B 1 79 ? -17.784 10.376 0.665 1.00 31.20 73 PRO B O 1
ATOM 1346 N N . LYS B 1 80 ? -15.876 10.030 -0.486 1.00 28.00 74 LYS B N 1
ATOM 1347 C CA . LYS B 1 80 ? -16.544 9.925 -1.785 1.00 30.71 74 LYS B CA 1
ATOM 1348 C C . LYS B 1 80 ? -16.952 8.482 -2.125 1.00 40.40 74 LYS B C 1
ATOM 1349 O O . LYS B 1 80 ? -16.106 7.600 -2.310 1.00 38.69 74 LYS B O 1
ATOM 1351 N N . LYS B 1 81 ? -18.257 8.259 -2.219 1.00 40.90 75 LYS B N 1
ATOM 1352 C CA . LYS B 1 81 ? -18.812 6.933 -2.476 1.00 40.52 75 LYS B CA 1
ATOM 1353 C C . LYS B 1 81 ? -18.507 6.446 -3.895 1.00 41.37 75 LYS B C 1
ATOM 1354 O O . LYS B 1 81 ? -18.757 7.156 -4.867 1.00 40.56 75 LYS B O 1
ATOM 1360 N N . ILE B 1 82 ? -17.966 5.238 -4.019 1.00 39.38 76 ILE B N 1
ATOM 1361 C CA . ILE B 1 82 ? -17.870 4.617 -5.336 1.00 45.21 76 ILE B CA 1
ATOM 1362 C C . ILE B 1 82 ? -18.803 3.415 -5.432 1.00 41.98 76 ILE B C 1
ATOM 1363 O O . ILE B 1 82 ? -18.873 2.593 -4.522 1.00 29.09 76 ILE B O 1
ATOM 1368 N N . ILE B 1 83 ? -19.525 3.339 -6.543 1.00 46.64 77 ILE B N 1
ATOM 1369 C CA . ILE B 1 83 ? -20.521 2.300 -6.756 1.00 46.85 77 ILE B CA 1
ATOM 1370 C C . ILE B 1 83 ? -20.085 1.397 -7.911 1.00 39.18 77 ILE B C 1
ATOM 1371 O O . ILE B 1 83 ? -19.404 1.851 -8.834 1.00 38.27 77 ILE B O 1
ATOM 1376 N N . GLY B 1 84 ? -20.459 0.121 -7.843 1.00 35.72 78 GLY B N 1
ATOM 1377 C CA . GLY B 1 84 ? -20.190 -0.835 -8.909 1.00 26.44 78 GLY B CA 1
ATOM 1378 C C . GLY B 1 84 ? -21.459 -1.419 -9.526 1.00 35.17 78 GLY B C 1
ATOM 1379 O O . GLY B 1 84 ? -22.566 -0.901 -9.314 1.00 36.84 78 GLY B O 1
ATOM 1380 N N . LYS B 1 85 ? -21.303 -2.501 -10.292 1.00 33.98 79 LYS B N 1
ATOM 1381 C CA . LYS B 1 85 ? -22.436 -3.145 -10.968 1.00 35.75 79 LYS B CA 1
ATOM 1382 C C . LYS B 1 85 ? -23.496 -3.661 -9.986 1.00 32.48 79 LYS B C 1
ATOM 1383 O O . LYS B 1 85 ? -24.686 -3.385 -10.137 1.00 32.61 79 LYS B O 1
ATOM 1385 N N . ASN B 1 86 ? -23.058 -4.422 -8.990 1.00 27.47 80 ASN B N 1
ATOM 1386 C CA . ASN B 1 86 ? -23.965 -4.975 -7.996 1.00 26.87 80 ASN B CA 1
ATOM 1387 C C . ASN B 1 86 ? -23.765 -4.297 -6.640 1.00 25.61 80 ASN B C 1
ATOM 1388 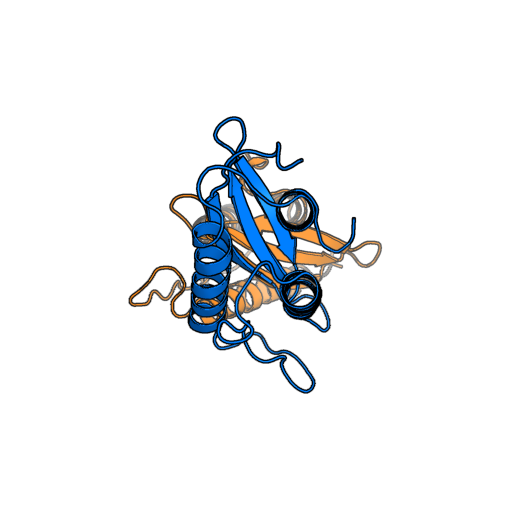O O . ASN B 1 86 ? -22.785 -3.589 -6.434 1.00 20.78 80 ASN B O 1
ATOM 1393 N N . SER B 1 87 ? -24.696 -4.508 -5.719 1.00 26.70 81 SER B N 1
ATOM 1394 C CA . SER B 1 87 ? -24.672 -3.775 -4.457 1.00 31.20 81 SER B CA 1
ATOM 1395 C C . SER B 1 87 ? -23.479 -4.137 -3.560 1.00 24.06 81 SER B C 1
ATOM 1396 O O . SER B 1 87 ? -23.029 -3.315 -2.765 1.00 28.51 81 SER B O 1
ATOM 1399 N N . ARG B 1 88 ? -22.969 -5.358 -3.695 1.00 16.93 82 ARG B N 1
ATOM 1400 C CA . ARG B 1 88 ? -21.764 -5.774 -2.977 1.00 20.65 82 ARG B CA 1
ATOM 1401 C C . ARG B 1 88 ? -20.462 -5.490 -3.745 1.00 19.10 82 ARG B C 1
ATOM 1402 O O . ARG B 1 88 ? -19.378 -5.663 -3.199 1.00 19.25 82 ARG B O 1
ATOM 1410 N N . SER B 1 89 ? -20.579 -5.063 -5.001 1.00 19.29 83 SER B N 1
ATOM 1411 C CA . SER B 1 89 ? -19.419 -4.705 -5.822 1.00 21.25 83 SER B CA 1
ATOM 1412 C C . SER B 1 89 ? -18.595 -3.583 -5.196 1.00 16.91 83 SER B C 1
ATOM 1413 O O . SER B 1 89 ? -19.158 -2.581 -4.739 1.00 13.66 83 SER B O 1
ATOM 1416 N N . LEU B 1 90 ? -17.271 -3.761 -5.193 1.00 13.31 84 LEU B N 1
ATOM 1417 C CA . LEU B 1 90 ? -16.318 -2.750 -4.718 1.00 11.36 84 LEU B CA 1
ATOM 1418 C C . LEU B 1 90 ? -16.480 -2.405 -3.235 1.00 13.60 84 LEU B C 1
ATOM 1419 O O . LEU B 1 90 ? -16.007 -1.368 -2.774 1.00 18.28 84 LEU B O 1
ATOM 1424 N N . VAL B 1 91 ? -17.161 -3.261 -2.488 1.00 14.27 85 VAL B N 1
ATOM 1425 C CA . VAL B 1 91 ? -17.475 -2.926 -1.105 1.00 19.48 85 VAL B CA 1
ATOM 1426 C C . VAL B 1 91 ? -16.204 -2.771 -0.239 1.00 13.50 85 VAL B C 1
ATOM 1427 O O . VAL B 1 91 ? -16.172 -1.931 0.660 1.00 11.60 85 VAL B O 1
ATOM 1431 N N . GLU B 1 92 ? -15.153 -3.546 -0.527 1.00 9.29 86 GLU B N 1
ATOM 1432 C CA . GLU B 1 92 ? -13.903 -3.443 0.244 1.00 11.64 86 GLU B CA 1
ATOM 1433 C C . GLU B 1 92 ? -13.279 -2.047 0.088 1.00 13.37 86 GLU B C 1
ATOM 1434 O O . GLU B 1 92 ? -12.588 -1.543 0.977 1.00 13.52 86 GLU B O 1
ATOM 1440 N N . LYS B 1 93 ? -13.530 -1.441 -1.061 1.00 9.42 87 LYS B N 1
ATOM 1441 C CA . LYS B 1 93 ? -13.011 -0.128 -1.390 1.00 14.72 87 LYS B CA 1
ATOM 1442 C C . LYS B 1 93 ? -13.811 0.951 -0.638 1.00 15.73 87 LYS B C 1
ATOM 1443 O O . LYS B 1 93 ? -13.241 1.883 -0.063 1.00 9.82 87 LYS B O 1
ATOM 1449 N N . ARG B 1 94 ? -15.128 0.791 -0.596 1.00 9.79 88 ARG B N 1
ATOM 1450 C CA . ARG B 1 94 ? -15.958 1.667 0.231 1.00 12.16 88 ARG B CA 1
ATOM 1451 C C . ARG B 1 94 ? -15.595 1.565 1.715 1.00 11.51 88 ARG B C 1
ATOM 1452 O O . ARG B 1 94 ? -15.500 2.586 2.401 1.00 13.44 88 ARG B O 1
ATOM 1460 N N . GLU B 1 95 ? -15.385 0.340 2.211 1.00 4.79 89 GLU B N 1
ATOM 1461 C CA . GLU B 1 95 ? -15.016 0.149 3.615 1.00 8.82 89 GLU B CA 1
ATOM 1462 C C . GLU B 1 95 ? -13.717 0.894 3.928 1.00 16.28 89 GLU B C 1
ATOM 1463 O O . GLU B 1 95 ? -13.613 1.553 4.963 1.00 10.54 89 GLU B O 1
ATOM 1469 N N . LYS B 1 96 ? -12.739 0.788 3.027 1.00 13.26 90 LYS B N 1
ATOM 1470 C CA . LYS B 1 96 ? -11.451 1.467 3.201 1.00 15.67 90 LYS B CA 1
ATOM 1471 C C . LYS B 1 96 ? -11.568 2.992 3.106 1.00 13.29 90 LYS B C 1
ATOM 1472 O O . LYS B 1 96 ? -10.950 3.729 3.885 1.00 13.65 90 LYS B O 1
ATOM 1478 N N . ASP B 1 97 ? -12.346 3.469 2.141 1.00 10.64 91 ASP B N 1
ATOM 1479 C CA . ASP B 1 97 ? -12.527 4.908 1.995 1.00 8.35 91 ASP B CA 1
ATOM 1480 C C . ASP B 1 97 ? -13.127 5.493 3.274 1.00 14.41 91 ASP B C 1
ATOM 1481 O O . ASP B 1 97 ? -12.726 6.563 3.734 1.00 13.51 91 ASP B O 1
ATOM 1486 N N . LEU B 1 98 ? -14.083 4.778 3.856 1.00 10.07 92 LEU B N 1
ATOM 1487 C CA . LEU B 1 98 ? -14.752 5.268 5.052 1.00 16.48 92 LEU B CA 1
ATOM 1488 C C . LEU B 1 98 ? -13.803 5.226 6.245 1.00 15.37 92 LEU B C 1
ATOM 1489 O O . LEU B 1 98 ? -13.777 6.147 7.062 1.00 9.06 92 LEU B O 1
ATOM 1494 N N . GLU B 1 99 ? -13.013 4.157 6.338 1.00 11.07 93 GLU B N 1
ATOM 1495 C CA . GLU B 1 99 ? -12.018 4.056 7.400 1.00 21.46 93 GLU B CA 1
ATOM 1496 C C . GLU B 1 99 ? -10.983 5.182 7.286 1.00 15.15 93 GLU B C 1
ATOM 1497 O O . GLU B 1 99 ? -10.654 5.823 8.273 1.00 12.14 93 GLU B O 1
ATOM 1503 N N . VAL B 1 100 ? -10.478 5.402 6.076 1.00 12.46 94 VAL B N 1
ATOM 1504 C CA . VAL B 1 100 ? -9.511 6.462 5.836 1.00 19.89 94 VAL B CA 1
ATOM 1505 C C . VAL B 1 100 ? -10.083 7.819 6.277 1.00 20.13 94 VAL B C 1
ATOM 1506 O O . VAL B 1 100 ? -9.425 8.571 6.986 1.00 17.38 94 VAL B O 1
ATOM 1510 N N . TYR B 1 101 ? -11.313 8.116 5.871 1.00 16.95 95 TYR B N 1
ATOM 1511 C CA . TYR B 1 101 ? -11.971 9.349 6.282 1.00 12.97 95 TYR B CA 1
ATOM 1512 C C . TYR B 1 101 ? -12.132 9.429 7.800 1.00 21.60 95 TYR B C 1
ATOM 1513 O O . TYR B 1 101 ? -11.861 10.466 8.412 1.00 14.79 95 TYR B O 1
ATOM 1522 N N . LEU B 1 102 ? -12.570 8.329 8.407 1.00 21.21 96 LEU B N 1
ATOM 1523 C CA . LEU B 1 102 ? -12.833 8.308 9.845 1.00 16.62 96 LEU B CA 1
ATOM 1524 C C . LEU B 1 102 ? -11.553 8.452 10.676 1.00 22.72 96 LEU B C 1
ATOM 1525 O O . LEU B 1 102 ? -11.542 9.111 11.722 1.00 21.53 96 LEU B O 1
ATOM 1530 N N . GLN B 1 103 ? -10.466 7.851 10.201 1.00 17.80 97 GLN B N 1
ATOM 1531 C CA . GLN B 1 103 ? -9.188 8.003 10.881 1.00 16.89 97 GLN B CA 1
ATOM 1532 C C . GLN B 1 103 ? -8.637 9.431 10.802 1.00 18.15 97 GLN B C 1
ATOM 1533 O O . GLN B 1 103 ? -8.051 9.913 11.766 1.00 19.07 97 GLN B O 1
ATOM 1539 N N . LYS B 1 104 ? -8.855 10.114 9.679 1.00 11.88 98 LYS B N 1
ATOM 1540 C CA . LYS B 1 104 ? -8.571 11.557 9.600 1.00 20.11 98 LYS B CA 1
ATOM 1541 C C . LYS B 1 104 ? -9.314 12.366 10.675 1.00 21.11 98 LYS B C 1
ATOM 1542 O O . LYS B 1 104 ? -8.688 13.126 11.406 1.00 24.76 98 LYS B O 1
ATOM 1548 N N . LEU B 1 105 ? -10.636 12.191 10.773 1.00 18.39 99 LEU B N 1
ATOM 1549 C CA . LEU B 1 105 ? -11.430 12.827 11.830 1.00 13.48 99 LEU B CA 1
ATOM 1550 C C . LEU B 1 105 ? -10.854 12.582 13.233 1.00 17.02 99 LEU B C 1
ATOM 1551 O O . LEU B 1 105 ? -10.776 13.495 14.046 1.00 21.87 99 LEU B O 1
ATOM 1556 N N . LEU B 1 106 ? -10.445 11.349 13.508 1.00 20.19 100 LEU B N 1
ATOM 1557 C CA . LEU B 1 106 ? -9.925 10.995 14.822 1.00 18.87 100 LEU B CA 1
ATOM 1558 C C . LEU B 1 106 ? -8.547 11.609 15.071 1.00 25.29 100 LEU B C 1
ATOM 1559 O O . LEU B 1 106 ? -8.261 12.076 16.177 1.00 29.75 100 LEU B O 1
ATOM 1564 N N . ALA B 1 107 ? -7.699 11.608 14.046 1.00 21.77 101 ALA B N 1
ATOM 1565 C CA . ALA B 1 107 ? -6.414 12.301 14.118 1.00 28.89 101 ALA B CA 1
ATOM 1566 C C . ALA B 1 107 ? -6.620 13.785 14.407 1.00 29.59 101 ALA B C 1
ATOM 1567 O O . ALA B 1 107 ? -5.838 14.393 15.130 1.00 29.50 101 ALA B O 1
ATOM 1569 N N . ALA B 1 108 ? -7.683 14.354 13.840 1.00 25.23 102 ALA B N 1
ATOM 1570 C CA . ALA B 1 108 ? -7.982 15.782 13.982 1.00 25.89 102 ALA B CA 1
ATOM 1571 C C . ALA B 1 108 ? -8.466 16.166 15.385 1.00 29.25 102 ALA B C 1
ATOM 1572 O O . ALA B 1 108 ? -8.445 17.342 15.751 1.00 30.85 102 ALA B O 1
ATOM 1574 N N . PHE B 1 109 ? -8.917 15.174 16.152 1.00 30.14 103 PHE B N 1
ATOM 1575 C CA . PHE B 1 109 ? -9.397 15.393 17.521 1.00 25.30 103 PHE B CA 1
ATOM 1576 C C . PHE B 1 109 ? -8.735 14.426 18.490 1.00 35.37 103 PHE B C 1
ATOM 1577 O O . PHE B 1 109 ? -9.384 13.515 19.012 1.00 43.50 103 PHE B O 1
ATOM 1585 N N . PRO B 1 110 ? -7.435 14.638 18.745 1.00 42.76 104 PRO B N 1
ATOM 1586 C CA . PRO B 1 110 ? -6.586 13.717 19.508 1.00 48.38 104 PRO B CA 1
ATOM 1587 C C . PRO B 1 110 ? -7.112 13.496 20.924 1.00 50.00 104 PRO B C 1
ATOM 1588 O O . PRO B 1 110 ? -7.086 12.367 21.421 1.00 48.81 104 PRO B O 1
ATOM 1592 N N . GLY B 1 111 ? -7.583 14.568 21.559 1.00 49.65 105 GLY B N 1
ATOM 1593 C CA . GLY B 1 111 ? -8.091 14.497 22.919 1.00 49.69 105 GLY B CA 1
ATOM 1594 C C . GLY B 1 111 ? -9.607 14.482 23.010 1.00 45.30 105 GLY B C 1
ATOM 1595 O O . GLY B 1 111 ? -10.248 13.470 22.700 1.00 50.54 105 GLY B O 1
ATOM 1596 N N . VAL B 1 112 ? -10.185 15.598 23.449 1.00 29.23 106 VAL B N 1
ATOM 1597 C CA . VAL B 1 112 ? -11.638 15.702 23.559 1.00 33.50 106 VAL B CA 1
ATOM 1598 C C . VAL B 1 112 ? -12.293 15.583 22.185 1.00 30.16 106 VAL B C 1
ATOM 1599 O O . VAL B 1 112 ? -11.977 16.326 21.264 1.00 29.06 106 VAL B O 1
ATOM 1603 N N . THR B 1 113 ? -13.201 14.630 22.058 1.00 23.70 107 THR B N 1
ATOM 1604 C CA . THR B 1 113 ? -13.957 14.442 20.834 1.00 24.24 107 THR B CA 1
ATOM 1605 C C . THR B 1 113 ? -15.253 15.264 20.900 1.00 21.80 107 THR B C 1
ATOM 1606 O O . THR B 1 113 ? -15.982 15.192 21.893 1.00 27.22 107 THR B O 1
ATOM 1610 N N . PRO B 1 114 ? -15.543 16.050 19.846 1.00 14.25 108 PRO B N 1
ATOM 1611 C CA . PRO B 1 114 ? -16.823 16.769 19.758 1.00 14.48 108 PRO B CA 1
ATOM 1612 C C . PRO B 1 114 ? -17.980 15.793 19.966 1.00 21.85 108 PRO B C 1
ATOM 1613 O O . PRO B 1 114 ? -17.856 14.640 19.541 1.00 21.36 108 PRO B O 1
ATOM 1617 N N . ARG B 1 115 ? -19.077 16.229 20.587 1.00 22.13 109 ARG B N 1
ATOM 1618 C CA . ARG B 1 115 ? -20.124 15.286 20.974 1.00 19.59 109 ARG B CA 1
ATOM 1619 C C . ARG B 1 115 ? -20.764 14.511 19.806 1.00 20.95 109 ARG B C 1
ATOM 1620 O O . ARG B 1 115 ? -21.037 13.321 19.950 1.00 18.68 109 ARG B O 1
ATOM 1628 N N . VAL B 1 116 ? -20.974 15.156 18.658 1.00 15.00 110 VAL B N 1
ATOM 1629 C CA . VAL B 1 116 ? -21.565 14.464 17.510 1.00 19.22 110 VAL B CA 1
ATOM 1630 C C . VAL B 1 116 ? -20.692 13.319 16.989 1.00 17.15 110 VAL B C 1
ATOM 1631 O O . VAL B 1 116 ? -21.214 12.298 16.555 1.00 13.70 110 VAL B O 1
ATOM 1635 N N . LEU B 1 117 ? -19.374 13.504 17.025 1.00 7.79 111 LEU B N 1
ATOM 1636 C CA . LEU B 1 117 ? -18.428 12.437 16.713 1.00 12.70 111 LEU B CA 1
ATOM 1637 C C . LEU B 1 117 ? -18.485 11.309 17.758 1.00 18.63 111 LEU B C 1
ATOM 1638 O O . LEU B 1 117 ? -18.498 10.119 17.407 1.00 14.99 111 LEU B O 1
ATOM 1643 N N . ALA B 1 118 ? -18.531 11.692 19.036 1.00 14.01 112 ALA B N 1
ATOM 1644 C CA . ALA B 1 118 ? -18.646 10.729 20.134 1.00 15.15 112 ALA B CA 1
ATOM 1645 C C . ALA B 1 118 ? -19.915 9.870 20.019 1.00 15.94 112 ALA B C 1
ATOM 1646 O O . ALA B 1 118 ? -19.894 8.670 20.302 1.00 13.28 112 ALA B O 1
ATOM 1648 N N . HIS B 1 119 ? -21.017 10.485 19.599 1.00 11.30 113 HIS B N 1
ATOM 1649 C CA . HIS B 1 119 ? -22.244 9.737 19.375 1.00 13.76 113 HIS B CA 1
ATOM 1650 C C . HIS B 1 119 ? -22.033 8.708 18.268 1.00 13.77 113 HIS B C 1
ATOM 1651 O O . HIS B 1 119 ? -22.368 7.538 18.419 1.00 15.35 113 HIS B O 1
ATOM 1658 N N . PHE B 1 120 ? -21.472 9.159 17.156 1.00 7.53 114 PHE B N 1
ATOM 1659 C CA . PHE B 1 120 ? -21.210 8.294 16.023 1.00 13.84 114 PHE B CA 1
ATOM 1660 C C . PHE B 1 120 ? -20.363 7.078 16.445 1.00 10.14 114 PHE B C 1
ATOM 1661 O O . PHE B 1 120 ? -20.636 5.953 16.041 1.00 9.49 114 PHE B O 1
ATOM 1669 N N . LEU B 1 121 ? -19.365 7.312 17.287 1.00 11.82 115 LEU B N 1
ATOM 1670 C CA . LEU B 1 121 ? -18.430 6.271 17.704 1.00 18.19 115 LEU B CA 1
ATOM 1671 C C . LEU B 1 121 ? -18.975 5.352 18.805 1.00 17.94 115 LEU B C 1
ATOM 1672 O O . LEU B 1 121 ? -18.369 4.310 19.114 1.00 10.19 115 LEU B O 1
ATOM 1677 N N . HIS B 1 122 ? -20.109 5.730 19.396 1.00 12.65 116 HIS B N 1
ATOM 1678 C CA . HIS B 1 122 ? -20.677 4.951 20.498 1.00 17.26 116 HIS B CA 1
ATOM 1679 C C . HIS B 1 122 ? -22.055 4.345 20.226 1.00 16.03 116 HIS B C 1
ATOM 1680 O O . HIS B 1 122 ? -22.430 3.364 20.862 1.00 13.65 116 HIS B O 1
ATOM 1687 N N . PHE B 1 123 ? -22.813 4.922 19.297 1.00 6.12 117 PHE B N 1
ATOM 1688 C CA . PHE B 1 123 ? -24.168 4.427 19.011 1.00 8.14 117 PHE B CA 1
ATOM 1689 C C . PHE B 1 123 ? -24.318 4.027 17.533 1.00 11.11 117 PHE B C 1
ATOM 1690 O O . PHE B 1 123 ? -23.603 4.546 16.668 1.00 9.51 117 PHE B O 1
ATOM 1698 N N . HIS B 1 124 ? -25.253 3.122 17.244 1.00 8.58 118 HIS B N 1
ATOM 1699 C CA . HIS B 1 124 ? -25.588 2.785 15.855 1.00 10.08 118 HIS B CA 1
ATOM 1700 C C . HIS B 1 124 ? -26.396 3.900 15.202 1.00 13.46 118 HIS B C 1
ATOM 1701 O O . HIS B 1 124 ? -27.003 4.726 15.888 1.00 16.31 118 HIS B O 1
ATOM 1708 N N . PHE B 1 125 ? -26.406 3.92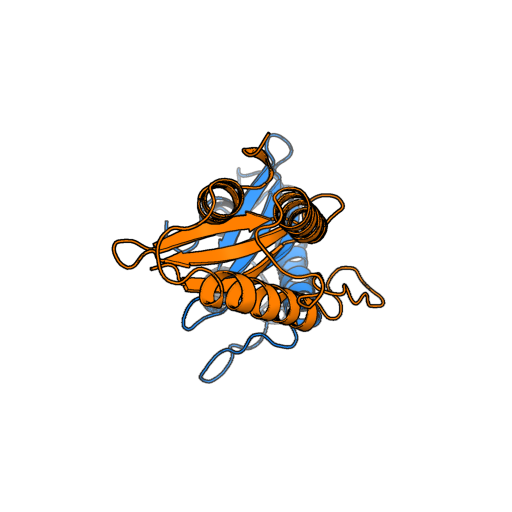8 13.872 1.00 16.20 119 PHE B N 1
ATOM 1709 C CA . PHE B 1 125 ? -27.146 4.960 13.164 1.00 12.63 119 PHE B CA 1
ATOM 1710 C C . PHE B 1 125 ? -28.618 4.986 13.608 1.00 17.31 119 PHE B C 1
ATOM 1711 O O . PHE B 1 125 ? -29.226 6.051 13.662 1.00 22.04 119 PHE B O 1
ATOM 1719 N N . TYR B 1 126 ? -29.182 3.823 13.933 1.00 18.11 120 TYR B N 1
ATOM 1720 C CA . TYR B 1 126 ? -30.607 3.755 14.288 1.00 28.97 120 TYR B CA 1
ATOM 1721 C C . TYR B 1 126 ? -30.925 4.243 15.705 1.00 34.32 120 TYR B C 1
ATOM 1722 O O . TYR B 1 126 ? -32.095 4.393 16.069 1.00 30.33 120 TYR B O 1
ATOM 1731 N N . GLU B 1 127 ? -29.884 4.494 16.493 1.00 30.56 121 GLU B N 1
ATOM 1732 C CA . GLU B 1 127 ? -30.057 4.992 17.853 1.00 24.56 121 GLU B CA 1
ATOM 1733 C C . GLU B 1 127 ? -29.796 6.490 17.904 1.00 21.67 121 GLU B C 1
ATOM 1734 O O . GLU B 1 127 ? -30.100 7.140 18.896 1.00 25.19 121 GLU B O 1
ATOM 1740 N N . ILE B 1 128 ? -29.215 7.036 16.841 1.00 20.50 122 ILE B N 1
ATOM 1741 C CA . ILE B 1 128 ? -28.865 8.453 16.821 1.00 30.17 122 ILE B CA 1
ATOM 1742 C C . ILE B 1 128 ? -29.994 9.279 16.209 1.00 40.65 122 ILE B C 1
ATOM 1743 O O . ILE B 1 128 ? -30.413 9.028 15.076 1.00 43.00 122 ILE B O 1
ATOM 1748 N N . ASN B 1 129 ? -30.487 10.250 16.975 1.00 59.06 123 ASN B N 1
ATOM 1749 C CA . ASN B 1 129 ? -31.593 11.102 16.544 1.00 74.38 123 ASN B CA 1
ATOM 1750 C C . ASN B 1 129 ? -31.350 12.581 16.843 1.00 70.30 123 ASN B C 1
ATOM 1751 O O . ASN B 1 129 ? -30.299 12.960 17.360 1.00 68.09 123 ASN B O 1
#

Secondary structure (DSSP, 8-state):
---EE--EEEEEEEE-SSSS-EEEEEEE-SS-EEEEEEEHHHHHHHHHHHHHTTSS-TTS-PPPPPPS---S-SHHHHHHHHHHHHHHHHHTS-SEE-HHHHHHHHS-TT-/--EEEEEEEEESSSSEEEEEEEE-SS-EEEEEEEHHHHHHHHHHHHHTT-S-TTSPPP-----SSTTTTHHHHHHHHHHHHHHHHHH-SSSPPHHHHHHHHS-GGG--

Solvent-accessible surface area: 11993 Å² total; per-residue (Å²): 186,73,134,62,142,64,15,127,4,103,11,5,0,1,12,22,37,125,76,125,16,17,4,4,0,22,0,35,57,75,90,126,116,52,54,1,57,7,67,22,57,18,0,48,96,7,10,79,107,0,48,82,76,116,84,20,60,74,90,39,117,14,24,86,63,51,178,52,71,27,69,54,45,121,6,59,50,64,6,53,85,0,43,80,6,0,76,112,0,23,74,51,26,106,43,57,2,1,150,29,0,0,108,18,0,69,96,38,63,134,127,111,38,52,6,99,14,4,0,0,18,27,57,86,118,151,17,19,0,5,0,30,1,45,47,73,91,131,117,57,58,0,56,1,72,10,60,16,0,58,70,6,12,117,94,0,67,75,72,209,97,20,61,112,100,29,71,58,9,78,86,52,128,25,105,92,71,26,10,91,0,45,109,7,5,113,31,0,33,53,7,0,82,111,0,14,77,56,31,100,56,139,26,13,179,33,0,26,53,7,0,87,96,40,45,132,84,47,176

Nearest PDB structures (foldseek):
  3p0c-assembly3_A  TM=1.009E+00  e=3.175E-23  Homo sapiens
  3p0c-assembly3_B-2  TM=9.278E-01  e=1.212E-17  Homo sapiens
  8esf-assembly2_B  TM=8.716E-01  e=7.233E-14  Homo sapiens
  8esf-assembly1_A  TM=8.478E-01  e=2.550E-13  Homo sapiens
  6koi-assembly8_O  TM=6.980E-01  e=5.454E-04  Homo sapiens

InterPro domains:
  IPR001611 Leucine-rich repeat [PS51450] (288-309)
  IPR001611 Leucine-rich repeat [PS51450] (311-332)
  IPR001611 Leucine-rich repeat [PS51450] (333-354)
  IPR001611 Leucine-rich repeat [PS51450] (356-377)
  IPR001683 Phox homology [PF00787] (37-117)
  IPR001683 Phox homology [PS50195] (11-121)
  IPR001683 Phox homology [SM00312] (14-118)
  IPR032675 Leucine-rich repeat domain superfamily [G3DSA:3.80.10.10] (179-352)
  IPR032675 Leucine-rich repeat domain superfamily [G3DSA:3.80.10.10] (353-447)
  IPR036871 PX domain superfamily [G3DSA:3.30.1520.10] (15-124)
  IPR036871 PX domain superfamily [SSF64268] (21-118)
  IPR037904 Nischarin, PX domain [cd06875] (14-129)
  IPR057288 PLEKHM2, PH domain-like [PF23142] (1218-1285)
  IPR057714 Nischarin, C-terminal PH domain [PF25625] (1347-1500)